Protein AF-W9HHD2-F1 (afdb_monomer)

Organism: NCBI:txid660029

Solvent-accessible surface area (backbone atoms only — not comparable to full-atom values): 10550 Å² total; per-residue (Å²): 140,81,86,79,81,76,76,77,72,76,54,59,46,99,85,71,47,68,62,74,78,76,73,61,97,56,81,84,74,76,70,91,61,83,82,47,63,66,59,29,52,54,22,44,52,53,35,52,51,47,54,52,42,53,71,70,30,62,92,75,49,85,74,64,65,74,53,34,59,47,16,38,49,43,14,6,51,48,11,30,52,28,10,54,50,26,49,76,76,68,36,64,66,54,17,56,52,29,33,52,48,7,50,46,28,34,57,57,28,45,51,68,36,83,89,62,47,53,58,63,74,38,38,47,100,85,70,50,70,43,75,63,51,62,53,51,52,46,52,54,50,50,59,50,42,56,53,44,55,57,48,28,65,59,22,63,81,74,36,67,67,62,21,50,56,37,50,52,48,51,53,51,52,53,50,53,45,53,53,58,57,59,78,69,57,132

Secondary structure (DSSP, 8-state):
-------PPPPBPTTS-B------SS-----SS---HHHHHHHHHHHHHHHHHHHTTGGG---THHHHHHHHIIIIIIHHHHHHHHHHHT-HHHHHHHHHHHHHHHHHHHHH-TTS-TGGGGB-TTSPBPHHHHHHHHHHHHHHHHHHHHHHHHHTTT-HHHHHHHHHHHHHHHHHHHHHHHTT--

Radius of gyration: 25.91 Å; Cα contacts (8 Å, |Δi|>4): 154; chains: 1; bounding box: 92×32×65 Å

Structure (mmCIF, N/CA/C/O backbone):
data_AF-W9HHD2-F1
#
_entry.id   AF-W9HHD2-F1
#
loop_
_atom_site.group_PDB
_atom_site.id
_atom_site.type_symbol
_atom_site.label_atom_id
_atom_site.label_alt_id
_atom_site.label_comp_id
_atom_site.label_asym_id
_atom_site.label_entity_id
_atom_site.label_seq_id
_atom_site.pdbx_PDB_ins_code
_atom_site.Cartn_x
_atom_site.Cartn_y
_atom_site.Cartn_z
_atom_site.occupancy
_atom_site.B_iso_or_equiv
_atom_site.auth_seq_id
_atom_site.auth_comp_id
_atom_site.auth_asym_id
_atom_site.auth_atom_id
_atom_site.pdbx_PDB_model_num
ATOM 1 N N . MET A 1 1 ? 66.957 -3.883 -38.375 1.00 42.91 1 MET A N 1
ATOM 2 C CA . MET A 1 1 ? 65.591 -4.230 -37.927 1.00 42.91 1 MET A CA 1
ATOM 3 C C . MET A 1 1 ? 65.333 -3.526 -36.605 1.00 42.91 1 MET A C 1
ATOM 5 O O . MET A 1 1 ? 65.782 -4.011 -35.581 1.00 42.91 1 MET A O 1
ATOM 9 N N . SER A 1 2 ? 64.699 -2.353 -36.635 1.00 41.62 2 SER A N 1
ATOM 10 C CA . SER A 1 2 ? 64.184 -1.686 -35.434 1.00 41.62 2 SER A CA 1
ATOM 11 C C . SER A 1 2 ? 62.691 -1.492 -35.663 1.00 41.62 2 SER A C 1
ATOM 13 O O . SER A 1 2 ? 62.292 -0.780 -36.583 1.00 41.62 2 SER A O 1
ATOM 15 N N . SER A 1 3 ? 61.895 -2.265 -34.929 1.00 44.84 3 SER A N 1
ATOM 16 C CA . SER A 1 3 ? 60.438 -2.284 -34.999 1.00 44.84 3 SER A CA 1
ATOM 17 C C . SER A 1 3 ? 59.910 -0.963 -34.448 1.00 44.84 3 SER A C 1
ATOM 19 O O . SER A 1 3 ? 60.019 -0.704 -33.253 1.00 44.84 3 SER A O 1
ATOM 21 N N . GLY A 1 4 ? 59.384 -0.105 -35.321 1.00 47.62 4 GLY A N 1
ATOM 22 C CA . GLY A 1 4 ? 58.706 1.120 -34.917 1.00 47.62 4 GLY A CA 1
ATOM 23 C C . GLY A 1 4 ? 57.360 0.787 -34.286 1.00 47.62 4 GLY A C 1
ATOM 24 O O . GLY A 1 4 ? 56.395 0.516 -34.997 1.00 47.62 4 GLY A O 1
ATOM 25 N N . GLU A 1 5 ? 57.281 0.818 -32.959 1.00 51.00 5 GLU A N 1
ATOM 26 C CA . GLU A 1 5 ? 56.006 0.813 -32.247 1.00 51.00 5 GLU A CA 1
ATOM 27 C C . GLU A 1 5 ? 55.272 2.131 -32.531 1.00 51.00 5 GLU A C 1
ATOM 29 O O . GLU A 1 5 ? 55.494 3.159 -31.885 1.00 51.00 5 GLU A O 1
ATOM 34 N N . SER A 1 6 ? 54.400 2.132 -33.542 1.00 52.44 6 SER A N 1
ATOM 35 C CA . SER A 1 6 ? 53.494 3.251 -33.778 1.00 52.44 6 SER A CA 1
ATOM 36 C C . SER A 1 6 ? 52.458 3.276 -32.656 1.00 52.44 6 SER A C 1
ATOM 38 O O . SER A 1 6 ? 51.499 2.502 -32.653 1.00 52.44 6 SER A O 1
ATOM 40 N N . LYS A 1 7 ? 52.651 4.163 -31.683 1.00 55.16 7 LYS A N 1
ATOM 41 C CA . LYS A 1 7 ? 51.676 4.438 -30.627 1.00 55.16 7 LYS A CA 1
ATOM 42 C C . LYS A 1 7 ? 50.406 4.994 -31.284 1.00 55.16 7 LYS A C 1
ATOM 44 O O . LYS A 1 7 ? 50.361 6.168 -31.654 1.00 55.16 7 LYS A O 1
ATOM 49 N N . LEU A 1 8 ? 49.415 4.129 -31.510 1.00 59.97 8 LEU A N 1
ATOM 50 C CA . LEU A 1 8 ? 48.140 4.491 -32.129 1.00 59.97 8 LEU A CA 1
ATOM 51 C C . LEU A 1 8 ? 47.493 5.589 -31.281 1.00 59.97 8 LEU A C 1
ATOM 53 O O . LEU A 1 8 ? 47.236 5.400 -30.091 1.00 59.97 8 LEU A O 1
ATOM 57 N N . ARG A 1 9 ? 47.297 6.769 -31.877 1.00 61.44 9 ARG A N 1
ATOM 58 C CA . ARG A 1 9 ? 46.629 7.885 -31.205 1.00 61.44 9 ARG A CA 1
ATOM 59 C C . ARG A 1 9 ? 45.184 7.470 -30.902 1.00 61.44 9 ARG A C 1
ATOM 61 O O . ARG A 1 9 ? 44.556 6.891 -31.789 1.00 61.44 9 ARG A O 1
ATOM 68 N N . PRO A 1 10 ? 44.653 7.757 -29.702 1.00 61.22 10 PRO A N 1
ATOM 69 C CA . PRO A 1 10 ? 43.241 7.541 -29.425 1.00 61.22 10 PRO A CA 1
ATOM 70 C C . PRO A 1 10 ? 42.408 8.286 -30.471 1.00 61.22 10 PRO A C 1
ATOM 72 O O . PRO A 1 10 ? 42.625 9.479 -30.697 1.00 61.22 10 PRO A O 1
ATOM 75 N N . CYS A 1 11 ? 41.520 7.575 -31.164 1.00 61.03 11 CYS A N 1
ATOM 76 C CA . CYS A 1 11 ? 40.622 8.195 -32.126 1.00 61.03 11 CYS A CA 1
ATOM 77 C C . CYS A 1 11 ? 39.625 9.060 -31.354 1.00 61.03 11 CYS A C 1
ATOM 79 O O . CYS A 1 11 ? 39.019 8.618 -30.382 1.00 61.03 11 CYS A O 1
ATOM 81 N N . THR A 1 12 ? 39.498 10.318 -31.756 1.00 61.91 12 THR A N 1
ATOM 82 C CA . THR A 1 12 ? 38.517 11.236 -31.185 1.00 61.91 12 THR A CA 1
ATOM 83 C C . THR A 1 12 ? 37.311 11.245 -32.112 1.00 61.91 12 THR A C 1
ATOM 85 O O . THR A 1 12 ? 37.454 11.482 -33.312 1.00 61.91 12 THR A O 1
ATOM 88 N N . THR A 1 13 ? 36.126 10.961 -31.579 1.00 67.31 13 THR A N 1
ATOM 89 C CA . THR A 1 13 ? 34.873 11.053 -32.346 1.00 67.31 13 THR A CA 1
ATOM 90 C C . THR A 1 13 ? 34.612 12.505 -32.771 1.00 67.31 13 THR A C 1
ATOM 92 O O . THR A 1 13 ? 35.166 13.438 -32.188 1.00 67.31 13 THR A O 1
ATOM 95 N N . ALA A 1 14 ? 33.739 12.737 -33.760 1.00 59.44 14 ALA A N 1
ATOM 96 C CA . ALA A 1 14 ? 33.388 14.091 -34.218 1.00 59.44 14 ALA A CA 1
ATOM 97 C C . ALA A 1 14 ? 32.840 15.012 -33.098 1.00 59.44 14 ALA A C 1
ATOM 99 O O . ALA A 1 14 ? 32.860 16.230 -33.246 1.00 59.44 14 ALA A O 1
ATOM 100 N N . GLY A 1 15 ? 32.394 14.436 -31.972 1.00 67.56 15 GLY A N 1
ATOM 101 C CA . GLY A 1 15 ? 31.975 15.144 -30.756 1.00 67.56 15 GLY A CA 1
ATOM 102 C C . GLY A 1 15 ? 33.086 15.407 -29.728 1.00 67.56 15 GLY A C 1
ATOM 103 O O . GLY A 1 15 ? 32.784 15.827 -28.618 1.00 67.56 15 GLY A O 1
ATOM 104 N N . GLY A 1 16 ? 34.360 15.146 -30.042 1.00 71.56 16 GLY A N 1
ATOM 105 C CA . GLY A 1 16 ? 35.494 15.469 -29.164 1.00 71.56 16 GLY A CA 1
ATOM 106 C C . GLY A 1 16 ? 35.788 14.445 -28.060 1.00 71.56 16 GLY A C 1
ATOM 107 O O . GLY A 1 16 ? 36.728 14.635 -27.291 1.00 71.56 16 GLY A O 1
ATOM 108 N N . HIS A 1 17 ? 35.030 13.349 -27.977 1.00 65.62 17 HIS A N 1
ATOM 109 C CA . HIS A 1 17 ? 35.251 12.304 -26.977 1.00 65.62 17 HIS A CA 1
ATOM 110 C C . HIS A 1 17 ? 36.276 11.283 -27.479 1.00 65.62 17 HIS A C 1
ATOM 112 O O . HIS A 1 17 ? 36.191 10.829 -28.626 1.00 65.62 17 HIS A O 1
ATOM 118 N N . VAL A 1 18 ? 37.228 10.925 -26.612 1.00 69.75 18 VAL A N 1
ATOM 119 C CA . VAL A 1 18 ? 38.194 9.845 -26.848 1.00 69.75 18 VAL A CA 1
ATOM 120 C C . VAL A 1 18 ? 37.434 8.522 -26.942 1.00 69.75 18 VAL A C 1
ATOM 122 O O . VAL A 1 18 ? 36.631 8.211 -26.067 1.00 69.75 18 VAL A O 1
ATOM 125 N N . GLU A 1 19 ? 37.662 7.767 -28.013 1.00 59.28 19 GLU A N 1
ATOM 126 C CA . GLU A 1 19 ? 37.047 6.462 -28.257 1.00 59.28 19 GLU A CA 1
ATOM 127 C C . GLU A 1 19 ? 37.510 5.458 -27.189 1.00 59.28 19 GLU A C 1
ATOM 129 O O . GLU A 1 19 ? 38.625 4.932 -27.243 1.00 59.28 19 GLU A O 1
ATOM 134 N N . ASP A 1 20 ? 36.659 5.230 -26.185 1.00 63.38 20 ASP A N 1
ATOM 135 C CA . ASP A 1 20 ? 36.878 4.218 -25.155 1.00 63.38 20 ASP A CA 1
ATOM 136 C C . ASP A 1 20 ? 36.588 2.832 -25.742 1.00 63.38 20 ASP A C 1
ATOM 138 O O . ASP A 1 20 ? 35.445 2.467 -26.017 1.00 63.38 20 ASP A O 1
ATOM 142 N N . ARG A 1 21 ? 37.661 2.075 -25.986 1.00 61.25 21 ARG A N 1
ATOM 143 C CA . ARG A 1 21 ? 37.614 0.687 -26.468 1.00 61.25 21 ARG A CA 1
ATOM 144 C C . ARG A 1 21 ? 37.559 -0.329 -25.336 1.00 61.25 21 ARG A C 1
ATOM 146 O O . ARG A 1 21 ? 37.668 -1.528 -25.597 1.00 61.25 21 ARG A O 1
ATOM 153 N N . GLY A 1 22 ? 37.399 0.116 -24.090 1.00 63.41 22 GLY A N 1
ATOM 154 C CA . GLY A 1 22 ? 36.890 -0.752 -23.048 1.00 63.41 22 GLY A CA 1
ATOM 155 C C . GLY A 1 22 ? 35.532 -1.250 -23.514 1.00 63.41 22 GLY A C 1
ATOM 156 O O . GLY A 1 22 ? 34.563 -0.508 -23.494 1.00 63.41 22 GLY A O 1
ATOM 157 N N . GLN A 1 23 ? 35.465 -2.481 -24.011 1.00 62.41 23 GLN A N 1
ATOM 158 C CA . GLN A 1 23 ? 34.207 -3.173 -24.219 1.00 62.41 23 GLN A CA 1
ATOM 159 C C . GLN A 1 23 ? 33.849 -3.741 -22.843 1.00 62.41 23 GLN A C 1
ATOM 161 O O . GLN A 1 23 ? 34.398 -4.784 -22.471 1.00 62.41 23 GLN A O 1
ATOM 166 N N . PRO A 1 24 ? 33.039 -3.051 -22.013 1.00 62.41 24 PRO A N 1
ATOM 167 C CA . PRO A 1 24 ? 32.638 -3.610 -20.737 1.00 62.41 24 PRO A CA 1
ATOM 168 C C . PRO A 1 24 ? 31.976 -4.958 -21.010 1.00 62.41 24 PRO A C 1
ATOM 170 O O . PRO A 1 24 ? 31.200 -5.107 -21.955 1.00 62.41 24 PRO A O 1
ATOM 173 N N . ALA A 1 25 ? 32.313 -5.957 -20.193 1.00 63.12 25 ALA A N 1
ATOM 174 C CA . ALA A 1 25 ? 31.845 -7.335 -20.356 1.00 63.12 25 ALA A CA 1
ATOM 175 C C . ALA A 1 25 ? 30.308 -7.465 -20.355 1.00 63.12 25 ALA A C 1
ATOM 177 O O . ALA A 1 25 ? 29.768 -8.507 -20.717 1.00 63.12 25 ALA A O 1
ATOM 178 N N . LEU A 1 26 ? 29.606 -6.400 -19.963 1.00 44.09 26 LEU A N 1
ATOM 179 C CA . LEU A 1 26 ? 28.168 -6.246 -20.056 1.00 44.09 26 LEU A CA 1
ATOM 180 C C . LEU A 1 26 ? 27.851 -4.900 -20.721 1.00 44.09 26 LEU A C 1
ATOM 182 O O . LEU A 1 26 ? 28.518 -3.907 -20.414 1.00 44.09 26 LEU A O 1
ATOM 186 N N . PRO A 1 27 ? 26.832 -4.834 -21.597 1.00 60.88 27 PRO A N 1
ATOM 187 C CA . PRO A 1 27 ? 26.386 -3.572 -22.168 1.00 60.88 27 PRO A CA 1
ATOM 188 C C . PRO A 1 27 ? 26.046 -2.590 -21.041 1.00 60.88 27 PRO A C 1
ATOM 190 O O . PRO A 1 27 ? 25.295 -2.925 -20.121 1.00 60.88 27 PRO A O 1
ATOM 193 N N . VAL A 1 28 ? 26.592 -1.372 -21.108 1.00 60.06 28 VAL A N 1
ATOM 194 C CA . VAL A 1 28 ? 26.174 -0.269 -20.235 1.00 60.06 28 VAL A CA 1
ATOM 195 C C . VAL A 1 28 ? 24.766 0.112 -20.666 1.00 60.06 28 VAL A C 1
ATOM 197 O O . VAL A 1 28 ? 24.560 0.911 -21.577 1.00 60.06 28 VAL A O 1
ATOM 200 N N . VAL A 1 29 ? 23.772 -0.523 -20.049 1.00 56.75 29 VAL A N 1
ATOM 201 C CA . VAL A 1 29 ? 22.379 -0.135 -20.232 1.00 56.75 29 VAL A CA 1
ATOM 202 C C . VAL A 1 29 ? 22.208 1.196 -19.513 1.00 56.75 29 VAL A C 1
ATOM 204 O O . VAL A 1 29 ? 22.048 1.246 -18.292 1.00 56.75 29 VAL A O 1
ATOM 207 N N . HIS A 1 30 ? 22.260 2.294 -20.261 1.00 52.38 30 HIS A N 1
ATOM 208 C CA . HIS A 1 30 ? 21.765 3.569 -19.769 1.00 52.38 30 HIS A CA 1
ATOM 209 C C . HIS A 1 30 ? 20.268 3.391 -19.507 1.00 52.38 30 HIS A C 1
ATOM 211 O O . HIS A 1 30 ? 19.471 3.319 -20.442 1.00 52.38 30 HIS A O 1
ATOM 217 N N . ARG A 1 31 ? 19.875 3.252 -18.233 1.00 57.16 31 ARG A N 1
ATOM 218 C CA . ARG A 1 31 ? 18.460 3.308 -17.860 1.00 57.16 31 ARG A CA 1
ATOM 219 C C . ARG A 1 31 ? 17.906 4.630 -18.390 1.00 57.16 31 ARG A C 1
ATOM 221 O O . ARG A 1 31 ? 18.319 5.690 -17.935 1.00 57.16 31 ARG A O 1
ATOM 228 N N . HIS A 1 32 ? 16.989 4.556 -19.353 1.00 62.50 32 HIS A N 1
ATOM 229 C CA . HIS A 1 32 ? 16.364 5.739 -19.950 1.00 62.50 32 HIS A CA 1
ATOM 230 C C . HIS A 1 32 ? 15.479 6.490 -18.935 1.00 62.50 32 HIS A C 1
ATOM 232 O O . HIS A 1 32 ? 15.229 7.682 -19.082 1.00 62.50 32 HIS A O 1
ATOM 238 N N . PHE A 1 33 ? 15.040 5.797 -17.876 1.00 70.31 33 PHE A N 1
ATOM 239 C CA . PHE A 1 33 ? 14.195 6.330 -16.811 1.00 70.31 33 PHE A CA 1
ATOM 240 C C . PHE A 1 33 ? 14.777 6.038 -15.423 1.00 70.31 33 PHE A C 1
ATOM 242 O O . PHE A 1 33 ? 15.445 5.022 -15.209 1.00 70.31 33 PHE A O 1
ATOM 249 N N . ALA A 1 34 ? 14.508 6.934 -14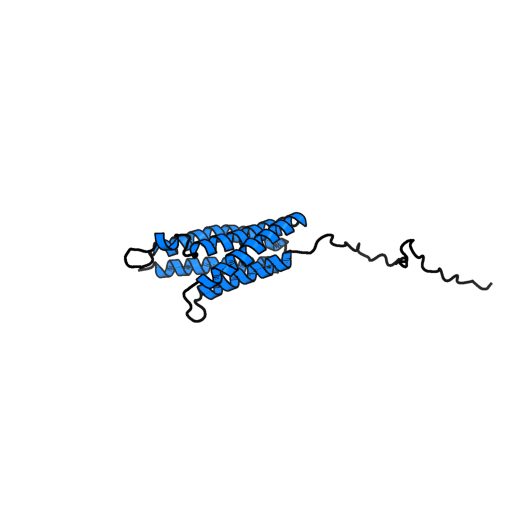.471 1.00 78.06 34 ALA A N 1
ATOM 250 C CA . ALA A 1 34 ? 14.847 6.729 -13.066 1.00 78.06 34 ALA A CA 1
ATOM 251 C C . ALA A 1 34 ? 14.093 5.518 -12.492 1.00 78.06 34 ALA A C 1
ATOM 253 O O . ALA A 1 34 ? 13.000 5.194 -12.948 1.00 78.06 34 ALA A O 1
ATOM 254 N N . ASN A 1 35 ? 14.673 4.854 -11.488 1.00 82.94 35 ASN A N 1
ATOM 255 C CA . ASN A 1 35 ? 14.019 3.743 -10.800 1.00 82.94 35 ASN A CA 1
ATOM 256 C C . ASN A 1 35 ? 13.061 4.285 -9.719 1.00 82.94 35 ASN A C 1
ATOM 258 O O . ASN A 1 35 ? 13.556 4.865 -8.747 1.00 82.94 35 ASN A O 1
ATOM 262 N N . PRO A 1 36 ? 11.734 4.099 -9.846 1.00 85.75 36 PRO A N 1
ATOM 263 C CA . PRO A 1 36 ? 10.776 4.620 -8.881 1.00 85.75 36 PRO A CA 1
ATOM 264 C C . PRO A 1 36 ? 10.539 3.661 -7.695 1.00 85.75 36 PRO A C 1
ATOM 266 O O . PRO A 1 36 ? 10.001 4.094 -6.674 1.00 85.75 36 PRO A O 1
ATOM 269 N N . SER A 1 37 ? 11.006 2.403 -7.757 1.00 85.25 37 SER A N 1
ATOM 270 C CA . SER A 1 37 ? 10.771 1.381 -6.722 1.00 85.25 37 SER A CA 1
ATOM 271 C C . SER A 1 37 ? 11.185 1.810 -5.307 1.00 85.25 37 SER A C 1
ATOM 273 O O . SER A 1 37 ? 10.421 1.554 -4.374 1.00 85.25 37 SER A O 1
ATOM 275 N N . PRO A 1 38 ? 12.349 2.466 -5.085 1.00 85.69 38 PRO A N 1
ATOM 276 C CA . PRO A 1 38 ? 12.754 2.877 -3.740 1.00 85.69 38 PRO A CA 1
ATOM 277 C C . PRO A 1 38 ? 11.786 3.886 -3.116 1.00 85.69 38 PRO A C 1
ATOM 279 O O . PRO A 1 38 ? 11.528 3.831 -1.917 1.00 85.69 38 PRO A O 1
ATOM 282 N N . LEU A 1 39 ? 11.214 4.782 -3.926 1.00 87.38 39 LEU A N 1
ATOM 283 C CA . LEU A 1 39 ? 10.237 5.760 -3.452 1.00 87.38 39 LEU A CA 1
ATOM 284 C C . LEU A 1 39 ? 8.937 5.070 -3.018 1.00 87.38 39 LEU A C 1
ATOM 286 O O . LEU A 1 39 ? 8.396 5.394 -1.962 1.00 87.38 39 LEU A O 1
ATOM 290 N N . GLY A 1 40 ? 8.476 4.085 -3.797 1.00 86.94 40 GLY A N 1
ATOM 291 C CA . GLY A 1 40 ? 7.297 3.279 -3.468 1.00 86.94 40 GLY A CA 1
ATOM 292 C C . GLY A 1 40 ? 7.472 2.479 -2.178 1.00 86.94 40 GLY A C 1
ATOM 293 O O . GLY A 1 40 ? 6.574 2.458 -1.342 1.00 86.94 40 GLY A O 1
ATOM 294 N N . LEU A 1 41 ? 8.654 1.891 -1.976 1.00 87.62 41 LEU A N 1
ATOM 295 C CA . LEU A 1 41 ? 9.004 1.159 -0.755 1.00 87.62 41 LEU A CA 1
ATOM 296 C C . LEU A 1 41 ? 9.037 2.054 0.492 1.00 87.62 41 LEU A C 1
ATOM 298 O O . LEU A 1 41 ? 8.495 1.683 1.529 1.00 87.62 41 LEU A O 1
ATOM 302 N N . LEU A 1 42 ? 9.641 3.243 0.403 1.00 89.88 42 LEU A N 1
ATOM 303 C CA . LEU A 1 42 ? 9.703 4.188 1.527 1.00 89.88 42 LEU A CA 1
ATOM 304 C C . LEU A 1 42 ? 8.322 4.735 1.901 1.00 89.88 42 LEU A C 1
ATOM 306 O O . LEU A 1 42 ? 8.000 4.872 3.084 1.00 89.88 42 LEU A O 1
ATOM 310 N N . SER A 1 43 ? 7.507 5.029 0.890 1.00 90.38 43 SER A N 1
ATOM 311 C CA . SER A 1 43 ? 6.109 5.417 1.061 1.00 90.38 43 SER A CA 1
ATOM 312 C C . SER A 1 43 ? 5.311 4.327 1.785 1.00 90.38 43 SER A C 1
ATOM 314 O O . SER A 1 43 ? 4.686 4.601 2.814 1.00 90.38 43 SER A O 1
ATOM 316 N N . PHE A 1 44 ? 5.436 3.080 1.328 1.00 87.50 44 PHE A N 1
ATOM 317 C CA . PHE A 1 44 ? 4.785 1.932 1.945 1.00 87.50 44 PHE A CA 1
ATOM 318 C C . PHE A 1 44 ? 5.207 1.730 3.404 1.00 87.50 44 PHE A C 1
ATOM 320 O O . PHE A 1 44 ? 4.359 1.649 4.293 1.00 87.50 44 PHE A O 1
ATOM 327 N N . ALA A 1 45 ? 6.518 1.715 3.664 1.00 87.38 45 ALA A N 1
ATOM 328 C CA . ALA A 1 45 ? 7.069 1.527 5.002 1.00 87.38 45 ALA A CA 1
ATOM 329 C C . ALA A 1 45 ? 6.575 2.605 5.976 1.00 87.38 45 ALA A C 1
ATOM 331 O O . ALA A 1 45 ? 6.238 2.304 7.120 1.00 87.38 45 ALA A O 1
ATOM 332 N N . THR A 1 46 ? 6.469 3.853 5.512 1.00 86.81 46 THR A N 1
ATOM 333 C CA . THR A 1 46 ? 5.963 4.968 6.323 1.00 86.81 46 THR A CA 1
ATOM 334 C C . THR A 1 46 ? 4.476 4.799 6.649 1.00 86.81 46 THR A C 1
ATOM 336 O O . THR A 1 46 ? 4.073 5.033 7.788 1.00 86.81 46 THR A O 1
ATOM 339 N N . GLY A 1 47 ? 3.660 4.357 5.684 1.00 87.25 47 GLY A N 1
ATOM 340 C CA . GLY A 1 47 ? 2.236 4.078 5.899 1.00 87.25 47 GLY A CA 1
ATOM 341 C C . GLY A 1 47 ? 2.012 2.975 6.935 1.00 87.25 47 GLY A C 1
ATOM 342 O O . GLY A 1 47 ? 1.307 3.185 7.923 1.00 87.25 47 GLY A O 1
ATOM 343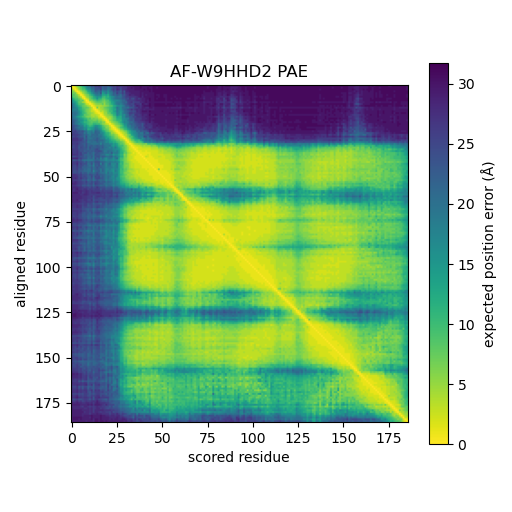 N N . ILE A 1 48 ? 2.687 1.834 6.771 1.00 85.69 48 ILE A N 1
ATOM 344 C CA . ILE A 1 48 ? 2.582 0.703 7.705 1.00 85.69 48 ILE A CA 1
ATOM 345 C C . ILE A 1 48 ? 3.136 1.060 9.089 1.00 85.69 48 ILE A C 1
ATOM 347 O O . ILE A 1 48 ? 2.523 0.710 10.097 1.00 85.69 48 ILE A O 1
ATOM 351 N N . PHE A 1 49 ? 4.241 1.808 9.162 1.00 85.31 49 PHE A N 1
ATOM 352 C CA . PHE A 1 49 ? 4.789 2.286 10.431 1.00 85.31 49 PHE A CA 1
ATOM 353 C C . PHE A 1 49 ? 3.770 3.120 11.214 1.00 85.31 49 PHE A C 1
ATOM 355 O O . PHE A 1 49 ? 3.586 2.901 12.412 1.00 85.31 49 PHE A O 1
ATOM 362 N N . LEU A 1 50 ? 3.072 4.044 10.548 1.00 86.19 50 LEU A N 1
ATOM 363 C CA . LEU A 1 50 ? 2.044 4.856 11.192 1.00 86.19 50 LEU A CA 1
ATOM 364 C C . LEU A 1 50 ? 0.848 4.008 11.627 1.00 86.19 50 LEU A C 1
ATOM 366 O O . LEU A 1 50 ? 0.457 4.087 12.790 1.00 86.19 50 LEU A O 1
ATOM 370 N N . ILE A 1 51 ? 0.318 3.151 10.749 1.00 84.44 51 ILE A N 1
ATOM 371 C CA . ILE A 1 51 ? -0.796 2.252 11.088 1.00 84.44 51 ILE A CA 1
ATOM 372 C C . ILE A 1 51 ? -0.441 1.400 12.313 1.00 84.44 51 ILE A C 1
ATOM 374 O O . ILE A 1 51 ? -1.225 1.318 13.257 1.00 84.44 51 ILE A O 1
ATOM 378 N N . SER A 1 52 ? 0.766 0.831 12.347 1.00 83.06 52 SER A N 1
ATOM 379 C CA . SER A 1 52 ? 1.229 0.024 13.475 1.00 83.06 52 SER A CA 1
ATOM 380 C C . SER A 1 52 ? 1.432 0.855 14.744 1.00 83.06 52 SER A C 1
ATOM 382 O O . SER A 1 52 ? 1.060 0.398 15.821 1.00 83.06 52 SER A O 1
ATOM 384 N N . SER A 1 53 ? 2.006 2.059 14.644 1.00 81.81 53 SER A N 1
ATOM 385 C CA . SER A 1 53 ? 2.284 2.930 15.794 1.00 81.81 53 SER A CA 1
ATOM 386 C C . SER A 1 53 ? 1.002 3.418 16.472 1.00 81.81 53 SER A C 1
ATOM 388 O O . SER A 1 53 ? 0.898 3.385 17.701 1.00 81.81 53 SER A O 1
ATOM 390 N N . PHE A 1 54 ? 0.005 3.809 15.677 1.00 80.44 54 PHE A N 1
ATOM 391 C CA . PHE A 1 54 ? -1.315 4.172 16.186 1.00 80.44 54 PHE A CA 1
ATOM 392 C C . PHE A 1 54 ? -2.101 2.943 16.659 1.00 80.44 54 PHE A C 1
ATOM 394 O O . PHE A 1 54 ? -2.785 3.032 17.672 1.00 80.44 54 PHE A O 1
ATOM 401 N N . GLY A 1 55 ? -1.945 1.783 16.010 1.00 75.62 55 GLY A N 1
ATOM 402 C CA . GLY A 1 55 ? -2.576 0.530 16.437 1.00 75.62 55 GLY A CA 1
ATOM 403 C C . GLY A 1 55 ? -2.134 0.057 17.828 1.00 75.62 55 GLY A C 1
ATOM 404 O O . GLY A 1 55 ? -2.953 -0.433 18.600 1.00 75.62 55 GLY A O 1
ATOM 405 N N . VAL A 1 56 ? -0.862 0.257 18.194 1.00 78.12 56 VAL A N 1
ATOM 406 C CA . VAL A 1 56 ? -0.357 -0.042 19.552 1.00 78.12 56 VAL A CA 1
ATOM 407 C C . VAL A 1 56 ? -0.554 1.108 20.543 1.00 78.12 56 VAL A C 1
ATOM 409 O O . VAL A 1 56 ? -0.090 1.019 21.679 1.00 78.12 56 VAL A O 1
ATOM 412 N N . HIS A 1 57 ? -1.215 2.195 20.131 1.00 76.00 57 HIS A N 1
ATOM 413 C CA . HIS A 1 57 ? -1.388 3.412 20.926 1.00 76.00 57 HIS A CA 1
ATOM 414 C C . HIS A 1 57 ? -0.065 3.924 21.501 1.00 76.00 57 HIS A C 1
ATOM 416 O O . HIS A 1 57 ? 0.049 4.223 22.695 1.00 76.00 57 HIS A O 1
ATOM 422 N N . ALA A 1 58 ? 0.962 4.011 20.650 1.00 65.31 58 ALA A N 1
ATOM 423 C CA . ALA A 1 58 ? 2.266 4.505 21.059 1.00 65.31 58 ALA A CA 1
ATOM 424 C C . ALA A 1 58 ? 2.108 5.881 21.732 1.00 65.31 58 ALA A C 1
ATOM 426 O O . ALA A 1 58 ? 1.577 6.823 21.145 1.00 65.31 58 ALA A O 1
ATOM 427 N N . ARG A 1 59 ? 2.561 5.988 22.989 1.00 61.59 59 ARG A N 1
ATOM 428 C CA . ARG A 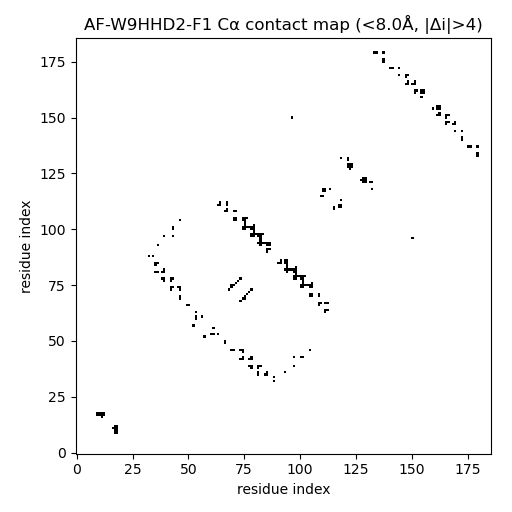1 59 ? 2.432 7.184 23.852 1.00 61.59 59 ARG A CA 1
ATOM 429 C C . ARG A 1 59 ? 1.006 7.539 24.303 1.00 61.59 59 ARG A C 1
ATOM 431 O O . ARG A 1 59 ? 0.776 8.667 24.724 1.00 61.59 59 ARG A O 1
ATOM 438 N N . GLY A 1 60 ? 0.062 6.598 24.252 1.00 65.38 60 GLY A N 1
ATOM 439 C CA . GLY A 1 60 ? -1.312 6.798 24.727 1.00 65.38 60 GLY A CA 1
ATOM 440 C C . GLY A 1 60 ? -2.175 7.670 23.809 1.00 65.38 60 GLY A C 1
ATOM 441 O O . GLY A 1 60 ? -3.256 8.094 24.209 1.00 65.38 60 GLY A O 1
ATOM 442 N N . ILE A 1 61 ? -1.713 7.944 22.585 1.00 68.44 61 ILE A N 1
ATOM 443 C CA . ILE A 1 61 ? -2.448 8.746 21.604 1.00 68.44 61 ILE A CA 1
ATOM 444 C C . ILE A 1 61 ? -3.495 7.854 20.932 1.00 68.44 61 ILE A C 1
ATOM 446 O O . ILE A 1 61 ? -3.156 6.914 20.219 1.00 68.44 61 ILE A O 1
ATOM 450 N N . GLN A 1 62 ? -4.769 8.167 21.168 1.00 65.81 62 GLN A N 1
ATOM 451 C CA . GLN A 1 62 ? -5.930 7.444 20.629 1.00 65.81 62 GLN A CA 1
ATOM 452 C C . GLN A 1 62 ? -6.497 8.095 19.359 1.00 65.81 62 GLN A C 1
ATOM 454 O O . GLN A 1 62 ? -7.383 7.540 18.721 1.00 65.81 62 GLN A O 1
ATOM 459 N N . THR A 1 63 ? -6.025 9.292 18.997 1.00 72.44 63 THR A N 1
ATOM 460 C CA . THR A 1 63 ? -6.563 10.085 17.886 1.00 72.44 63 THR A CA 1
ATOM 461 C C . THR A 1 63 ? -5.738 9.883 16.606 1.00 72.44 63 THR A C 1
ATOM 463 O O . THR A 1 63 ? -4.635 10.420 16.489 1.00 72.44 63 THR A O 1
ATOM 466 N N . PRO A 1 64 ? -6.255 9.150 15.600 1.00 72.00 64 PRO A N 1
ATOM 467 C CA . PRO A 1 64 ? -5.501 8.805 14.391 1.00 72.00 64 PRO A CA 1
ATOM 468 C C . PRO A 1 64 ? -5.396 9.942 13.359 1.00 72.00 64 PRO A C 1
ATOM 470 O O . PRO A 1 64 ? -4.760 9.765 12.321 1.00 72.00 64 PRO A O 1
ATOM 473 N N . ASN A 1 65 ? -5.993 11.112 13.613 1.00 76.00 65 ASN A N 1
ATOM 474 C CA . ASN A 1 65 ? -6.202 12.164 12.608 1.00 76.00 65 ASN A CA 1
ATOM 475 C C . ASN A 1 65 ? -4.920 12.638 11.909 1.00 76.00 65 ASN A C 1
ATOM 477 O O . ASN A 1 65 ? -4.947 12.953 10.722 1.00 76.00 65 ASN A O 1
ATOM 481 N N . VAL A 1 66 ? -3.791 12.670 12.621 1.00 78.94 66 VAL A N 1
ATOM 482 C CA . VAL A 1 66 ? -2.500 13.087 12.046 1.00 78.94 66 VAL A CA 1
ATOM 483 C C . VAL A 1 66 ? -1.990 12.070 11.020 1.00 78.94 66 VAL A C 1
ATOM 485 O O . VAL A 1 66 ? -1.378 12.457 10.025 1.00 78.94 66 VAL A O 1
ATOM 488 N N . MET A 1 67 ? -2.278 10.778 11.209 1.00 84.88 67 MET A N 1
ATOM 489 C CA . MET A 1 67 ? -1.839 9.733 10.280 1.00 84.88 67 MET A CA 1
ATOM 490 C C . MET A 1 67 ? -2.543 9.845 8.924 1.00 84.88 67 MET A C 1
ATOM 492 O O . MET A 1 67 ? -1.937 9.557 7.895 1.00 84.88 67 MET A O 1
ATOM 496 N N . ILE A 1 68 ? -3.801 10.298 8.914 1.00 86.19 68 ILE A N 1
ATOM 497 C CA . ILE A 1 68 ? -4.661 10.364 7.723 1.00 86.19 68 ILE A CA 1
ATOM 498 C C . ILE A 1 68 ? -3.986 11.152 6.599 1.00 86.19 68 ILE A C 1
ATOM 500 O O . ILE A 1 68 ? -3.974 10.703 5.457 1.00 86.19 68 ILE A O 1
ATOM 504 N N . ALA A 1 69 ? -3.368 12.292 6.918 1.00 87.06 69 ALA A N 1
ATOM 505 C CA . ALA A 1 69 ? -2.677 13.109 5.925 1.00 87.06 69 ALA A CA 1
ATOM 506 C C . ALA A 1 69 ? -1.529 12.336 5.253 1.00 87.06 69 ALA A C 1
ATOM 508 O O . ALA A 1 69 ? -1.420 12.312 4.027 1.00 87.06 69 ALA A O 1
ATOM 509 N N . VAL A 1 70 ? -0.695 11.652 6.039 1.00 87.62 70 VAL A N 1
ATOM 510 C CA . VAL A 1 70 ? 0.442 10.896 5.497 1.00 87.62 70 VAL A CA 1
ATOM 511 C C . VAL A 1 70 ? -0.036 9.687 4.695 1.00 87.62 70 VAL A C 1
ATOM 513 O O . VAL A 1 70 ? 0.509 9.423 3.625 1.00 87.62 70 VAL A O 1
ATOM 516 N N . LEU A 1 71 ? -1.077 8.992 5.159 1.00 89.50 71 LEU A N 1
ATOM 517 C CA . LEU A 1 71 ? -1.656 7.848 4.454 1.00 89.50 71 LEU A CA 1
ATOM 518 C C . LEU A 1 71 ? -2.299 8.242 3.120 1.00 89.50 71 LEU A C 1
ATOM 520 O O . LEU A 1 71 ? -2.113 7.528 2.143 1.00 89.50 71 LEU A O 1
ATOM 524 N N . ILE A 1 72 ? -3.013 9.369 3.042 1.00 90.25 72 ILE A N 1
ATOM 525 C CA . ILE A 1 72 ? -3.628 9.821 1.784 1.00 90.25 72 ILE A CA 1
ATOM 526 C C . ILE A 1 72 ? -2.555 10.284 0.799 1.00 90.25 72 ILE A C 1
ATOM 528 O O . ILE A 1 72 ? -2.526 9.837 -0.347 1.00 90.25 72 ILE A O 1
ATOM 532 N N . PHE A 1 73 ? -1.664 11.182 1.222 1.00 90.75 73 PHE A N 1
ATOM 533 C CA . PHE A 1 73 ? -0.741 11.835 0.295 1.00 90.75 73 PHE A CA 1
ATOM 534 C C . PHE A 1 73 ? 0.490 10.981 -0.003 1.00 90.75 73 PHE A C 1
ATOM 536 O O . PHE A 1 73 ? 0.791 10.717 -1.168 1.00 90.75 73 PHE A O 1
ATOM 543 N N . PHE A 1 74 ? 1.204 10.541 1.035 1.00 90.06 74 PHE A N 1
ATOM 544 C CA . PHE A 1 74 ? 2.478 9.853 0.859 1.00 90.06 74 PHE A CA 1
ATOM 545 C C . PHE A 1 74 ? 2.296 8.345 0.704 1.00 90.06 74 PHE A C 1
ATOM 547 O O . PHE A 1 74 ? 2.731 7.807 -0.307 1.00 90.06 74 PHE A O 1
ATOM 554 N N . GLY A 1 75 ? 1.606 7.675 1.631 1.00 86.62 75 GLY A N 1
ATOM 555 C CA . GLY A 1 75 ? 1.306 6.236 1.547 1.00 86.62 75 GLY A CA 1
ATOM 556 C C . GLY A 1 75 ? 0.300 5.871 0.448 1.00 86.62 75 GLY A C 1
ATOM 557 O O . GLY A 1 75 ? 0.209 4.722 0.042 1.00 86.62 75 GLY A O 1
ATOM 558 N N . GLY A 1 76 ? -0.464 6.848 -0.039 1.00 90.50 76 GLY A N 1
ATOM 559 C CA . GLY A 1 76 ? -1.569 6.646 -0.967 1.00 90.50 76 GLY A CA 1
ATOM 560 C C . GLY A 1 76 ? -1.243 7.123 -2.372 1.00 90.50 76 GLY A C 1
ATOM 561 O O . GLY A 1 76 ? -0.819 6.348 -3.226 1.00 90.50 76 GLY A O 1
ATOM 562 N N . ILE A 1 77 ? -1.438 8.421 -2.613 1.00 92.94 77 ILE A N 1
ATOM 563 C CA . ILE A 1 77 ? -1.314 9.050 -3.935 1.00 92.94 77 ILE A CA 1
ATOM 564 C C . ILE A 1 77 ? 0.104 8.899 -4.491 1.00 92.94 77 ILE A C 1
ATOM 566 O O . ILE A 1 77 ? 0.270 8.460 -5.628 1.00 92.94 77 ILE A O 1
ATOM 570 N N . CYS A 1 78 ? 1.131 9.224 -3.700 1.00 92.69 78 CYS A N 1
ATOM 571 C CA . CYS A 1 78 ? 2.521 9.088 -4.139 1.00 92.69 78 CYS A CA 1
ATOM 572 C C . CYS A 1 78 ? 2.856 7.625 -4.475 1.00 92.69 78 CYS A C 1
ATOM 574 O O . CYS A 1 78 ? 3.419 7.352 -5.536 1.00 92.69 78 CYS A O 1
ATOM 576 N N . GLN A 1 79 ? 2.429 6.674 -3.636 1.00 92.94 79 GLN A N 1
ATOM 577 C CA . GLN A 1 79 ? 2.633 5.245 -3.890 1.00 92.94 79 GLN A CA 1
ATOM 578 C C . GLN A 1 79 ? 1.916 4.766 -5.160 1.00 92.94 79 GLN A C 1
ATOM 580 O O . GLN A 1 79 ? 2.477 4.011 -5.954 1.00 92.94 79 GLN A O 1
ATOM 585 N N . TYR A 1 80 ? 0.694 5.244 -5.387 1.00 92.69 80 TYR A N 1
ATOM 586 C CA . TYR A 1 80 ? -0.096 4.909 -6.567 1.00 92.69 80 TYR A CA 1
ATOM 587 C C . TYR A 1 80 ? 0.560 5.431 -7.853 1.00 92.69 80 TYR A C 1
ATOM 589 O O . TYR A 1 80 ? 0.663 4.704 -8.840 1.00 92.69 80 TYR A O 1
ATOM 597 N N . ILE A 1 81 ? 1.081 6.663 -7.820 1.00 93.00 81 ILE A N 1
ATOM 598 C CA . ILE A 1 81 ? 1.852 7.252 -8.923 1.00 93.00 81 ILE A CA 1
ATOM 599 C C . ILE A 1 81 ? 3.123 6.437 -9.189 1.00 93.00 81 ILE A C 1
ATOM 601 O O . ILE A 1 81 ? 3.422 6.154 -10.348 1.00 93.00 81 ILE A O 1
ATOM 605 N N . VAL A 1 82 ? 3.841 6.004 -8.148 1.00 91.06 82 VAL A N 1
ATOM 606 C CA . VAL A 1 82 ? 5.002 5.110 -8.304 1.00 91.06 82 VAL A CA 1
ATOM 607 C C . VAL A 1 82 ? 4.607 3.806 -8.997 1.00 91.06 82 VAL A C 1
ATOM 609 O O . VAL A 1 82 ? 5.318 3.363 -9.893 1.00 91.06 82 VAL A O 1
ATOM 612 N N . GLY A 1 83 ? 3.453 3.224 -8.665 1.00 90.19 83 GLY A N 1
ATOM 613 C CA . GLY A 1 83 ? 2.939 2.040 -9.357 1.00 90.19 83 GLY A CA 1
ATOM 614 C C . GLY A 1 83 ? 2.709 2.261 -10.859 1.00 90.19 83 GLY A C 1
ATOM 615 O O . GLY A 1 83 ? 3.072 1.406 -11.670 1.00 90.19 83 GLY A O 1
ATOM 616 N N . ILE A 1 84 ? 2.195 3.435 -11.245 1.00 92.00 84 ILE A N 1
ATOM 617 C CA . ILE A 1 84 ? 2.064 3.838 -12.657 1.00 92.00 84 ILE A CA 1
ATOM 618 C C . ILE A 1 84 ? 3.448 4.007 -13.303 1.00 92.00 84 ILE A C 1
ATOM 620 O O . ILE A 1 84 ? 3.656 3.587 -14.439 1.00 92.00 84 ILE A O 1
ATOM 624 N N . MET A 1 85 ? 4.423 4.576 -12.592 1.00 88.69 85 MET A N 1
ATOM 625 C CA . MET A 1 85 ? 5.792 4.704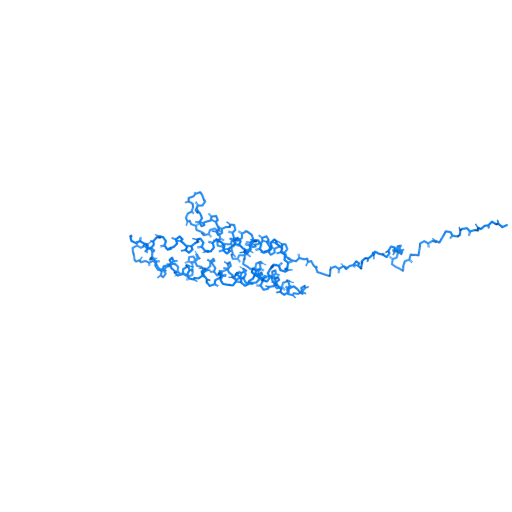 -13.101 1.00 88.69 85 MET A CA 1
ATOM 626 C C . MET A 1 85 ? 6.471 3.339 -13.289 1.00 88.69 85 MET A C 1
ATOM 628 O O . MET A 1 85 ? 7.155 3.149 -14.290 1.00 88.69 85 MET A O 1
ATOM 632 N N . GLU A 1 86 ? 6.235 2.371 -12.398 1.00 88.56 86 GLU A N 1
ATOM 633 C CA . GLU A 1 86 ? 6.694 0.982 -12.571 1.00 88.56 86 GLU A CA 1
ATOM 634 C C . GLU A 1 86 ? 6.075 0.313 -13.808 1.00 88.56 86 GLU A C 1
ATOM 636 O O . GLU A 1 86 ? 6.713 -0.515 -14.459 1.00 88.56 86 GLU A O 1
ATOM 641 N N . PHE A 1 87 ? 4.852 0.702 -14.186 1.00 86.75 87 PHE A N 1
ATOM 642 C CA . PHE A 1 87 ? 4.222 0.182 -15.400 1.00 86.75 87 PHE A CA 1
ATOM 643 C C . PHE A 1 87 ? 4.964 0.682 -16.644 1.00 86.75 87 PHE A C 1
ATOM 645 O O . PHE A 1 87 ? 5.220 -0.086 -17.569 1.00 86.75 87 PHE A O 1
ATOM 652 N N . ILE A 1 88 ? 5.379 1.953 -16.629 1.00 85.31 88 ILE A N 1
ATOM 653 C CA . ILE A 1 88 ? 6.149 2.587 -17.708 1.00 85.31 88 ILE A CA 1
ATOM 654 C C . ILE A 1 88 ? 7.557 1.979 -17.824 1.00 85.31 88 ILE A C 1
ATOM 656 O O . ILE A 1 88 ? 8.074 1.842 -18.932 1.00 85.31 88 ILE A O 1
ATOM 660 N N . THR A 1 89 ? 8.182 1.582 -16.711 1.00 82.19 89 THR A N 1
ATOM 661 C CA . THR A 1 89 ? 9.507 0.930 -16.715 1.00 82.19 89 THR A CA 1
ATOM 662 C C . THR A 1 89 ? 9.457 -0.567 -17.045 1.00 82.19 89 THR A C 1
ATOM 664 O O . THR A 1 89 ? 10.512 -1.173 -17.238 1.00 82.19 89 THR A O 1
ATOM 667 N N . GLY A 1 90 ? 8.262 -1.163 -17.151 1.00 83.25 90 GLY A N 1
ATOM 668 C CA . GLY A 1 90 ? 8.057 -2.567 -17.520 1.00 83.25 90 GLY A CA 1
ATOM 669 C C . GLY A 1 90 ? 8.007 -3.550 -16.343 1.00 83.25 90 GLY A C 1
ATOM 670 O O . GLY A 1 90 ? 8.111 -4.757 -16.555 1.00 83.25 90 GLY A O 1
ATOM 671 N N . ASN A 1 91 ? 7.844 -3.073 -15.107 1.00 82.94 91 ASN A N 1
ATOM 672 C CA . ASN A 1 91 ? 7.750 -3.911 -13.912 1.00 82.94 91 ASN A CA 1
ATOM 673 C C . ASN A 1 91 ? 6.291 -4.142 -13.490 1.00 82.94 91 ASN A C 1
ATOM 675 O O . ASN A 1 91 ? 5.756 -3.488 -12.595 1.00 82.94 91 ASN A O 1
ATOM 679 N N . THR A 1 92 ? 5.652 -5.140 -14.099 1.00 85.44 92 THR A N 1
ATOM 680 C CA . THR A 1 92 ? 4.243 -5.475 -13.833 1.00 85.44 92 THR A CA 1
ATOM 681 C C . THR A 1 92 ? 3.982 -5.883 -12.379 1.00 85.44 92 THR A C 1
ATOM 683 O O . THR A 1 92 ? 2.922 -5.577 -11.834 1.00 85.44 92 THR A O 1
ATOM 686 N N . PHE A 1 93 ? 4.943 -6.553 -11.734 1.00 84.94 93 PHE A N 1
ATOM 687 C CA . PHE A 1 93 ? 4.811 -6.963 -10.336 1.00 84.94 93 PHE A CA 1
ATOM 688 C C . PHE A 1 93 ? 4.810 -5.747 -9.402 1.00 84.94 93 PHE A C 1
ATOM 690 O O . PHE A 1 93 ? 3.897 -5.593 -8.591 1.00 84.94 93 PHE A O 1
ATOM 697 N N . GLY A 1 94 ? 5.785 -4.846 -9.570 1.00 82.88 94 GLY A N 1
ATOM 698 C CA . GLY A 1 94 ? 5.866 -3.593 -8.819 1.00 82.88 94 GLY A CA 1
ATOM 699 C C . GLY A 1 94 ? 4.626 -2.720 -9.009 1.00 82.88 94 GLY A C 1
ATOM 700 O O . GLY A 1 94 ? 4.093 -2.201 -8.031 1.00 82.88 94 GLY A O 1
ATOM 701 N N . THR A 1 95 ? 4.102 -2.631 -10.235 1.00 88.00 95 THR A N 1
ATOM 702 C CA . THR A 1 95 ? 2.837 -1.939 -10.524 1.00 88.00 95 THR A CA 1
ATOM 703 C C . THR A 1 95 ? 1.679 -2.494 -9.705 1.00 88.00 95 THR A C 1
ATOM 705 O O . THR A 1 95 ? 1.021 -1.733 -8.997 1.00 88.00 95 THR A O 1
ATOM 708 N N . ALA A 1 96 ? 1.436 -3.807 -9.762 1.00 89.44 96 ALA A N 1
ATOM 709 C CA . ALA A 1 96 ? 0.314 -4.424 -9.056 1.00 89.44 96 ALA A CA 1
ATOM 710 C C . ALA A 1 96 ? 0.414 -4.208 -7.538 1.00 89.44 96 ALA A C 1
ATOM 712 O O . ALA A 1 96 ? -0.562 -3.811 -6.898 1.00 89.44 96 ALA A O 1
ATOM 713 N N . VAL A 1 97 ? 1.613 -4.399 -6.981 1.00 87.69 97 VAL A N 1
ATOM 714 C CA . VAL A 1 97 ? 1.894 -4.243 -5.550 1.00 87.69 97 VAL A CA 1
ATOM 715 C C . VAL A 1 97 ? 1.718 -2.787 -5.111 1.00 87.69 97 VAL A C 1
ATOM 717 O O . VAL A 1 97 ? 0.907 -2.507 -4.228 1.00 87.69 97 VAL A O 1
ATOM 720 N N . PHE A 1 98 ? 2.419 -1.834 -5.731 1.00 90.19 98 PHE A N 1
ATOM 721 C CA . PHE A 1 98 ? 2.382 -0.436 -5.292 1.00 90.19 98 PHE A CA 1
ATOM 722 C C . PHE A 1 98 ? 1.022 0.228 -5.517 1.00 90.19 98 PHE A C 1
ATOM 724 O O . PHE A 1 98 ? 0.584 0.989 -4.655 1.00 90.19 98 PHE A O 1
ATOM 731 N N . MET A 1 99 ? 0.314 -0.086 -6.609 1.00 91.75 99 MET A N 1
ATOM 732 C CA . MET A 1 99 ? -1.039 0.441 -6.824 1.00 91.75 99 MET A CA 1
ATOM 733 C C . MET A 1 99 ? -2.037 -0.128 -5.809 1.00 91.75 99 MET A C 1
ATOM 735 O O . MET A 1 99 ? -2.839 0.630 -5.264 1.00 91.75 99 MET A O 1
ATOM 739 N N . SER A 1 100 ? -1.963 -1.431 -5.504 1.00 91.31 100 SER A N 1
ATOM 740 C CA . SER A 1 100 ? -2.849 -2.063 -4.514 1.00 91.31 100 SER A CA 1
ATOM 741 C C . SER A 1 100 ? -2.634 -1.489 -3.115 1.00 91.31 100 SER A C 1
ATOM 743 O O . SER A 1 100 ? -3.598 -1.125 -2.445 1.00 91.31 100 SER A O 1
ATOM 745 N N . TYR A 1 101 ? -1.377 -1.344 -2.685 1.00 88.56 101 TYR A N 1
ATOM 746 C CA . TYR A 1 101 ? -1.067 -0.791 -1.365 1.00 88.56 101 TYR A CA 1
ATOM 747 C C . TYR A 1 101 ? -1.309 0.719 -1.271 1.00 88.56 101 TYR A C 1
ATOM 749 O O . TYR A 1 101 ? -1.750 1.194 -0.225 1.00 88.56 101 TYR A O 1
ATOM 757 N N . GLY A 1 102 ? -1.123 1.473 -2.358 1.00 89.44 102 GLY A N 1
ATOM 758 C CA . GLY A 1 102 ? -1.547 2.874 -2.419 1.00 89.44 102 GLY A CA 1
ATOM 759 C C . GLY A 1 102 ? -3.062 3.018 -2.238 1.00 89.44 102 GLY A C 1
ATOM 760 O O . GLY A 1 102 ? -3.526 3.820 -1.426 1.00 89.44 102 GLY A O 1
ATOM 761 N N . ALA A 1 103 ? -3.846 2.177 -2.920 1.00 90.81 103 ALA A N 1
ATOM 762 C CA . ALA A 1 103 ? -5.299 2.141 -2.756 1.00 90.81 103 ALA A CA 1
ATOM 763 C C . ALA A 1 103 ? -5.718 1.709 -1.340 1.00 90.81 103 ALA A C 1
ATOM 765 O O . ALA A 1 103 ? -6.634 2.300 -0.769 1.00 90.81 103 ALA A O 1
ATOM 766 N N . PHE A 1 104 ? -5.020 0.739 -0.739 1.00 90.31 104 PHE A N 1
ATOM 767 C CA . PHE A 1 104 ? -5.247 0.323 0.646 1.00 90.31 104 PHE A CA 1
ATOM 768 C C . PHE A 1 104 ? -5.041 1.476 1.639 1.00 90.31 104 PHE A C 1
ATOM 770 O O . PHE A 1 104 ? -5.913 1.707 2.474 1.00 90.31 104 PHE A O 1
ATOM 777 N N . ASN A 1 105 ? -3.940 2.232 1.539 1.00 89.88 105 ASN A N 1
ATOM 778 C CA . ASN A 1 105 ? -3.665 3.361 2.440 1.00 89.88 105 ASN A CA 1
ATOM 779 C C . ASN A 1 105 ? -4.737 4.463 2.326 1.00 89.88 105 ASN A C 1
ATOM 781 O O . ASN A 1 105 ? -5.178 5.016 3.339 1.00 89.88 105 ASN A O 1
ATOM 785 N N . ILE A 1 106 ? -5.213 4.752 1.109 1.00 90.25 106 ILE A N 1
ATOM 786 C CA . ILE A 1 106 ? -6.307 5.712 0.878 1.00 90.25 106 ILE A CA 1
ATOM 787 C C . ILE A 1 106 ? -7.629 5.180 1.449 1.00 90.25 106 ILE A C 1
ATOM 789 O O . ILE A 1 106 ? -8.325 5.888 2.171 1.00 90.25 106 ILE A O 1
ATOM 793 N N . SER A 1 107 ? -7.967 3.918 1.182 1.00 89.75 107 SER A N 1
ATOM 794 C CA . SER A 1 107 ? -9.182 3.285 1.707 1.00 89.75 107 SER A CA 1
ATOM 795 C C . SER A 1 107 ? -9.181 3.232 3.241 1.00 89.75 107 SER A C 1
ATOM 797 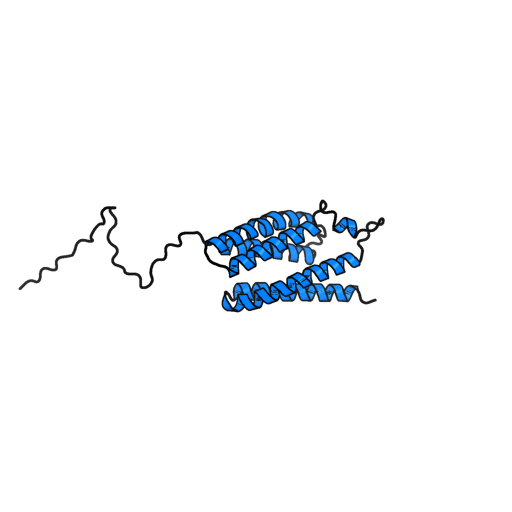O O . SER A 1 107 ? -10.179 3.561 3.877 1.00 89.75 107 SER A O 1
ATOM 799 N N . TYR A 1 108 ? -8.045 2.893 3.857 1.00 87.19 108 TYR A N 1
ATOM 800 C CA . TYR A 1 108 ? -7.908 2.837 5.312 1.00 87.19 108 TYR A CA 1
ATOM 801 C C . TYR A 1 108 ? -8.002 4.226 5.956 1.00 87.19 108 TYR A C 1
ATOM 803 O O . TYR A 1 108 ? -8.679 4.402 6.965 1.00 87.19 108 TYR A O 1
ATOM 811 N N . SER A 1 109 ? -7.380 5.245 5.362 1.00 86.94 109 SER A N 1
ATOM 812 C CA . SER A 1 109 ? -7.471 6.621 5.870 1.00 86.94 109 SER A CA 1
ATOM 813 C C . SER A 1 109 ? -8.877 7.218 5.751 1.00 86.94 109 SER A C 1
ATOM 815 O O . SER A 1 109 ? -9.285 7.969 6.637 1.00 86.94 109 SER A O 1
ATOM 817 N N . MET A 1 110 ? -9.654 6.834 4.732 1.00 86.31 110 MET A N 1
ATOM 818 C CA . MET A 1 110 ? -11.061 7.231 4.588 1.00 86.31 110 MET A CA 1
ATOM 819 C C . MET A 1 110 ? -11.942 6.756 5.748 1.00 86.31 110 MET A C 1
ATOM 821 O O . MET A 1 110 ? -12.867 7.470 6.131 1.00 86.31 110 MET A O 1
ATOM 825 N N . ILE A 1 111 ? -11.644 5.601 6.351 1.00 84.94 111 ILE A N 1
ATOM 826 C CA . ILE A 1 111 ? -12.376 5.088 7.521 1.00 84.94 111 ILE A CA 1
ATOM 827 C C . ILE A 1 111 ? -12.260 6.064 8.698 1.00 84.94 111 ILE A C 1
ATOM 829 O O . ILE A 1 111 ? -13.250 6.333 9.370 1.00 84.94 111 ILE A O 1
ATOM 833 N N . TYR A 1 112 ? -11.071 6.628 8.919 1.00 81.94 112 TYR A N 1
ATOM 834 C CA . TYR A 1 112 ? -10.792 7.524 10.046 1.00 81.94 112 TYR A CA 1
ATOM 835 C C . TYR A 1 112 ? -11.020 9.006 9.741 1.00 81.94 112 TYR A C 1
ATOM 837 O O . TYR A 1 112 ? -10.945 9.838 10.646 1.00 81.94 112 TYR A O 1
ATOM 845 N N . LEU A 1 113 ? -11.287 9.362 8.484 1.00 83.81 113 LEU A N 1
ATOM 846 C CA . LEU A 1 113 ? -11.535 10.742 8.092 1.00 83.81 113 LEU A CA 1
ATOM 847 C C . LEU A 1 113 ? -12.880 11.210 8.678 1.00 83.81 113 LEU A C 1
ATOM 849 O O . LEU A 1 113 ? -13.915 10.672 8.296 1.00 83.81 113 LEU A O 1
ATOM 853 N N . PRO A 1 114 ? -12.921 12.246 9.539 1.00 75.06 114 PRO A N 1
ATOM 854 C CA . PRO A 1 114 ? -14.168 12.677 10.181 1.00 75.06 114 PRO A CA 1
ATOM 855 C C . PRO A 1 114 ? -15.243 13.138 9.182 1.00 75.06 114 PRO A C 1
ATOM 857 O O . PRO A 1 114 ? -16.427 13.096 9.494 1.00 75.06 114 PRO A O 1
ATOM 860 N N . GLY A 1 115 ? -14.848 13.537 7.968 1.00 74.44 115 GLY A N 1
ATOM 861 C CA . GLY A 1 115 ? -15.770 13.904 6.889 1.00 74.44 115 GLY A CA 1
ATOM 862 C C . GLY A 1 115 ? -16.379 12.730 6.111 1.00 74.44 115 GLY A C 1
ATOM 863 O O . GLY A 1 115 ? -17.286 12.966 5.321 1.00 74.44 115 GLY A O 1
ATOM 864 N N . SER A 1 116 ? -15.913 11.487 6.293 1.00 78.44 116 SER A N 1
ATOM 865 C CA . SER A 1 116 ? -16.451 10.328 5.559 1.00 78.44 116 SER A CA 1
ATOM 866 C C . SER A 1 116 ? -17.763 9.796 6.141 1.00 78.44 116 SER A C 1
ATOM 868 O O . SER A 1 116 ? -18.499 9.100 5.449 1.00 78.44 116 SER A O 1
ATOM 870 N N . GLY A 1 117 ? -18.051 10.096 7.412 1.00 77.44 117 GLY A N 1
ATOM 871 C CA . GLY A 1 117 ? -19.244 9.614 8.113 1.00 77.44 117 GLY A CA 1
ATOM 872 C C . GLY A 1 117 ? -19.231 8.118 8.450 1.00 77.44 117 GLY A C 1
ATOM 873 O O . GLY A 1 117 ? -20.196 7.634 9.033 1.00 77.44 117 GLY A O 1
ATOM 874 N N . ILE A 1 118 ? -18.153 7.383 8.141 1.00 79.94 118 ILE A N 1
ATOM 875 C CA . ILE A 1 118 ? -18.084 5.931 8.369 1.00 79.94 118 ILE A CA 1
ATOM 876 C C . ILE A 1 118 ? -18.131 5.627 9.864 1.00 79.94 118 ILE A C 1
ATOM 878 O O . ILE A 1 118 ? -18.995 4.878 10.291 1.00 79.94 118 ILE A O 1
ATOM 882 N N . ILE A 1 119 ? -17.266 6.243 10.676 1.00 78.75 119 ILE A N 1
ATOM 883 C CA . ILE A 1 119 ? -17.285 6.034 12.136 1.00 78.75 119 ILE A CA 1
ATOM 884 C C . ILE A 1 119 ? -18.610 6.516 12.739 1.00 78.75 119 ILE A C 1
ATOM 886 O O . ILE A 1 119 ? -19.161 5.836 13.598 1.00 78.75 119 ILE A O 1
ATOM 890 N N . ALA A 1 120 ? -19.156 7.631 12.242 1.00 76.94 120 ALA A N 1
ATOM 891 C CA . ALA A 1 120 ? -20.424 8.185 12.717 1.00 76.94 120 ALA A CA 1
ATOM 892 C C . ALA A 1 120 ? -21.616 7.232 12.504 1.00 76.94 120 ALA A C 1
ATOM 894 O O . ALA A 1 120 ? -22.551 7.233 13.296 1.00 76.94 120 ALA A O 1
ATOM 895 N N . ALA A 1 121 ? -21.574 6.385 11.470 1.00 79.75 121 ALA A N 1
ATOM 896 C CA . ALA A 1 121 ? -22.599 5.369 11.232 1.00 79.75 121 ALA A CA 1
ATOM 897 C C . ALA A 1 121 ? -22.578 4.220 12.259 1.00 79.75 121 ALA A C 1
ATOM 899 O O . ALA A 1 121 ? -23.567 3.504 12.387 1.00 79.75 121 ALA A O 1
ATOM 900 N N . TYR A 1 122 ? -21.469 4.039 12.983 1.00 75.50 122 TYR A N 1
ATOM 901 C CA . TYR A 1 122 ? -21.302 2.993 13.999 1.00 75.50 122 TYR A CA 1
ATOM 902 C C . TYR A 1 122 ? -21.291 3.534 15.436 1.00 75.50 122 TYR A C 1
ATOM 904 O O . TYR A 1 122 ? -21.095 2.753 16.373 1.00 75.50 122 TYR A O 1
ATOM 912 N N . THR A 1 123 ? -21.473 4.844 15.621 1.00 75.25 123 THR A N 1
ATOM 913 C CA . THR A 1 123 ? -21.614 5.482 16.935 1.00 75.25 123 THR A CA 1
ATOM 914 C C . THR A 1 123 ? -23.085 5.648 17.280 1.00 75.25 123 THR A C 1
ATOM 916 O O . THR A 1 123 ? -23.832 6.244 16.509 1.00 75.25 123 THR A O 1
ATOM 919 N N . ASP A 1 124 ? -23.481 5.138 18.442 1.00 72.00 124 ASP A N 1
ATOM 920 C CA . ASP A 1 124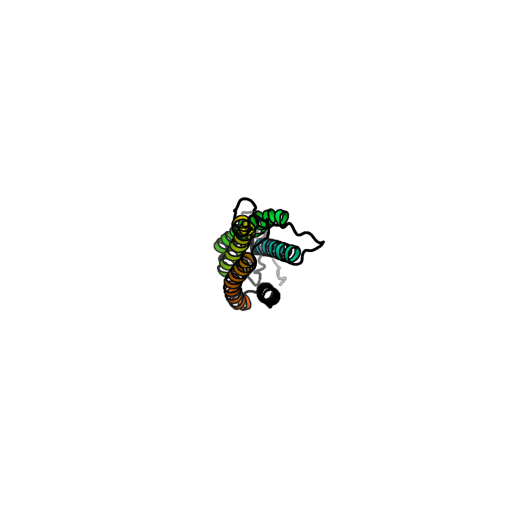 ? -24.834 5.306 18.977 1.00 72.00 124 ASP A CA 1
ATOM 921 C C . ASP A 1 124 ? -25.046 6.733 19.534 1.00 72.00 124 ASP A C 1
ATOM 923 O O . ASP A 1 124 ? -24.082 7.481 19.718 1.00 72.00 124 ASP A O 1
ATOM 927 N N . GLU A 1 125 ? -26.287 7.118 19.859 1.00 64.75 125 GLU A N 1
ATOM 928 C CA . GLU A 1 125 ? -26.636 8.453 20.401 1.00 64.75 125 GLU A CA 1
ATOM 929 C C . GLU A 1 125 ? -25.880 8.798 21.703 1.00 64.75 125 GLU A C 1
ATOM 931 O O . GLU A 1 125 ? -25.696 9.965 22.051 1.00 64.75 125 GLU A O 1
ATOM 936 N N . SER A 1 126 ? -25.389 7.774 22.404 1.00 64.62 126 SER A N 1
ATOM 937 C CA . SER A 1 126 ? -24.567 7.861 23.615 1.00 64.62 126 SER A CA 1
ATOM 938 C C . SER A 1 126 ? -23.075 8.136 23.354 1.00 64.62 126 SER A C 1
ATOM 940 O O . SER A 1 126 ? -22.304 8.296 24.300 1.00 64.62 126 SER A O 1
ATOM 942 N N . GLY A 1 127 ? -22.642 8.176 22.088 1.00 64.38 127 GLY A N 1
ATOM 943 C CA . GLY A 1 127 ? -21.235 8.300 21.696 1.00 64.38 127 GLY A CA 1
ATOM 944 C C . GLY A 1 127 ? -20.418 7.016 21.885 1.00 64.38 127 GLY A C 1
ATOM 945 O O . GLY A 1 127 ? -19.205 7.024 21.667 1.00 64.38 127 GLY A O 1
ATOM 946 N N . ALA A 1 128 ? -21.060 5.912 22.281 1.00 67.69 128 ALA A N 1
ATOM 947 C CA . ALA A 1 128 ? -20.433 4.603 22.369 1.00 67.69 128 ALA A CA 1
ATOM 948 C C . ALA A 1 128 ? -20.292 3.984 20.973 1.00 67.69 128 ALA A C 1
ATOM 950 O O . ALA A 1 128 ? -21.214 4.001 20.155 1.00 67.69 128 ALA A O 1
ATOM 951 N N . LEU A 1 129 ? -19.110 3.438 20.702 1.00 72.19 129 LEU A N 1
ATOM 952 C CA . LEU A 1 129 ? -18.787 2.821 19.426 1.00 72.19 129 LEU A CA 1
ATOM 953 C C . LEU A 1 129 ? -19.271 1.367 19.442 1.00 72.19 129 LEU A C 1
ATOM 955 O O . LEU A 1 129 ? -18.883 0.598 20.323 1.00 72.19 129 LEU A O 1
ATOM 959 N N . SER A 1 130 ? -20.144 1.005 18.502 1.00 74.31 130 SER A N 1
ATOM 960 C CA . SER A 1 130 ? -20.729 -0.338 18.453 1.00 74.31 130 SER A CA 1
ATOM 961 C C . SER A 1 130 ? -19.649 -1.417 18.257 1.00 74.31 130 SER A C 1
ATOM 963 O O . SER A 1 130 ? -18.685 -1.209 17.509 1.00 74.31 130 SER A O 1
ATOM 965 N N . PRO A 1 131 ? -19.797 -2.600 18.887 1.00 73.12 131 PRO A N 1
ATOM 966 C CA . PRO A 1 131 ? -18.873 -3.719 18.686 1.00 73.12 131 PRO A CA 1
ATOM 967 C C . PRO A 1 131 ? -18.830 -4.195 17.221 1.00 73.12 131 PRO A C 1
ATOM 969 O O . PRO A 1 131 ? -17.828 -4.767 16.783 1.00 73.12 131 PRO A O 1
ATOM 972 N N . ASP A 1 132 ? -19.866 -3.890 16.438 1.00 76.06 132 ASP A N 1
ATOM 973 C CA . ASP A 1 132 ? -19.969 -4.207 15.011 1.00 76.06 132 ASP A CA 1
ATOM 974 C C . ASP A 1 132 ? -18.902 -3.497 14.165 1.00 76.06 132 ASP A C 1
ATOM 976 O O . ASP A 1 132 ? -18.415 -4.066 13.186 1.00 76.06 132 ASP A O 1
ATOM 980 N N . PHE A 1 133 ? -18.449 -2.301 14.564 1.00 79.88 133 PHE A N 1
ATOM 981 C CA . PHE A 1 133 ? -17.373 -1.597 13.859 1.00 79.88 133 PHE A CA 1
ATOM 982 C C . PHE A 1 133 ? -16.070 -2.400 13.858 1.00 79.88 133 PHE A C 1
ATOM 984 O O . PHE A 1 133 ? -15.411 -2.535 12.827 1.00 79.88 133 PHE A O 1
ATOM 991 N N . GLN A 1 134 ? -15.699 -2.974 15.006 1.00 75.25 134 GLN A N 1
ATOM 992 C CA . GLN A 1 134 ? -14.472 -3.764 15.121 1.00 75.25 134 GLN A CA 1
ATOM 993 C C . GLN A 1 134 ? -14.548 -5.032 14.265 1.00 75.25 134 GLN A C 1
ATOM 995 O O . GLN A 1 134 ? -13.557 -5.419 13.643 1.00 75.25 134 GLN A O 1
ATOM 1000 N N . GLN A 1 135 ? -15.731 -5.647 14.172 1.00 77.81 135 GLN A N 1
ATOM 1001 C CA . GLN A 1 135 ? -15.956 -6.796 13.297 1.00 77.81 135 GLN A CA 1
ATOM 1002 C C . GLN A 1 135 ? -15.888 -6.413 11.813 1.00 77.81 135 GLN A C 1
ATOM 1004 O O . GLN A 1 135 ? -15.260 -7.125 11.028 1.00 77.81 135 GLN A O 1
ATOM 1009 N N . ALA A 1 136 ? -16.464 -5.272 11.423 1.00 83.50 136 ALA A N 1
ATOM 1010 C CA . ALA A 1 136 ? -16.401 -4.767 10.054 1.00 83.50 136 ALA A CA 1
ATOM 1011 C C . ALA A 1 136 ? -14.956 -4.478 9.612 1.00 83.50 136 ALA A C 1
ATOM 1013 O O . ALA A 1 136 ? -14.543 -4.901 8.530 1.00 83.50 136 ALA A O 1
AT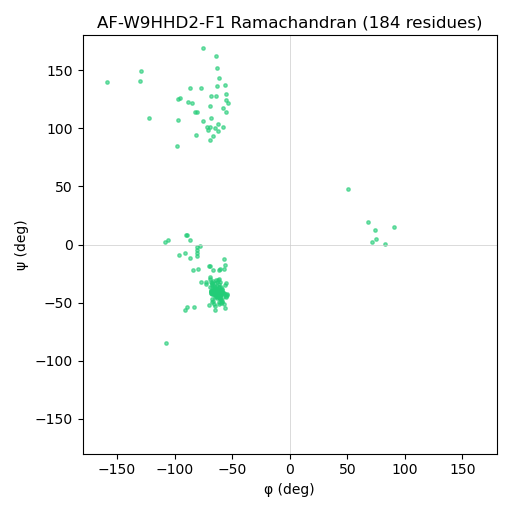OM 1014 N N . ILE A 1 137 ? -14.155 -3.838 10.472 1.00 83.06 137 ILE A N 1
ATOM 1015 C CA . ILE A 1 137 ? -12.727 -3.599 10.215 1.00 83.06 137 ILE A CA 1
ATOM 1016 C C . ILE A 1 137 ? -11.950 -4.916 10.132 1.00 83.06 137 ILE A C 1
ATOM 1018 O O . ILE A 1 137 ? -11.104 -5.070 9.252 1.00 83.06 137 ILE A O 1
ATOM 1022 N N . ALA A 1 138 ? -12.258 -5.898 10.984 1.00 79.62 138 ALA A N 1
ATOM 1023 C CA . ALA A 1 138 ? -11.627 -7.213 10.912 1.00 79.62 138 ALA A CA 1
ATOM 1024 C C . ALA A 1 138 ? -11.934 -7.933 9.586 1.00 79.62 138 ALA A C 1
ATOM 1026 O O . ALA A 1 138 ? -11.026 -8.508 8.987 1.00 79.62 138 ALA A O 1
ATOM 1027 N N . MET A 1 139 ? -13.176 -7.873 9.092 1.00 81.69 139 MET A N 1
ATOM 1028 C CA . MET A 1 139 ? -13.550 -8.434 7.784 1.00 81.69 139 MET A CA 1
ATOM 1029 C C . MET A 1 139 ? -12.863 -7.705 6.623 1.00 81.69 139 MET A C 1
ATOM 1031 O O . MET A 1 139 ? -12.365 -8.354 5.702 1.00 81.69 139 MET A O 1
ATOM 1035 N N . TYR A 1 140 ? -12.779 -6.373 6.689 1.00 86.50 140 TYR A N 1
ATOM 1036 C CA . TYR A 1 140 ? -12.025 -5.565 5.729 1.00 86.50 140 TYR A CA 1
ATOM 1037 C C . TYR A 1 140 ? -10.555 -6.004 5.669 1.00 86.50 140 TYR A C 1
ATOM 1039 O O . TYR A 1 140 ? -10.047 -6.320 4.595 1.00 86.50 140 TYR A O 1
ATOM 1047 N N . LEU A 1 141 ? -9.883 -6.097 6.820 1.00 83.19 141 LEU A N 1
ATOM 1048 C CA . LEU A 1 141 ? -8.484 -6.522 6.910 1.00 83.19 141 LEU A CA 1
ATOM 1049 C C . LEU A 1 141 ? -8.274 -7.970 6.435 1.00 83.19 141 LEU A C 1
ATOM 1051 O O . LEU A 1 141 ? -7.241 -8.266 5.840 1.00 83.19 141 LEU A O 1
ATOM 1055 N N . TRP A 1 142 ? -9.258 -8.854 6.618 1.00 82.25 142 TRP A N 1
ATOM 1056 C CA . TRP A 1 142 ? -9.225 -10.224 6.094 1.00 82.25 142 TRP A CA 1
ATOM 1057 C C . TRP A 1 142 ? -9.280 -10.305 4.569 1.00 82.25 142 TRP A C 1
ATOM 1059 O O . TRP A 1 142 ? -8.580 -11.123 3.972 1.00 82.25 142 TRP A O 1
ATOM 1069 N N . ALA A 1 143 ? -10.086 -9.464 3.920 1.00 86.06 143 ALA A N 1
ATOM 1070 C CA . ALA A 1 143 ? -10.109 -9.399 2.461 1.00 86.06 143 ALA A CA 1
ATOM 1071 C C . ALA A 1 143 ? -8.739 -8.968 1.909 1.00 86.06 143 ALA A C 1
ATOM 1073 O O . ALA A 1 143 ? -8.243 -9.543 0.939 1.00 86.06 143 ALA A O 1
ATOM 1074 N N . TRP A 1 144 ? -8.094 -8.007 2.578 1.00 84.50 144 TRP A N 1
ATOM 1075 C CA . TRP A 1 144 ? -6.744 -7.565 2.229 1.00 84.50 144 TRP A CA 1
ATOM 1076 C C . TRP A 1 144 ? -5.674 -8.613 2.529 1.00 84.50 144 TRP A C 1
ATOM 1078 O O . TRP A 1 144 ? -4.782 -8.790 1.708 1.00 84.50 144 TRP A O 1
ATOM 1088 N N . PHE A 1 145 ? -5.801 -9.371 3.619 1.00 80.62 145 PHE A N 1
ATOM 1089 C CA . PHE A 1 145 ? -4.911 -10.492 3.932 1.00 80.62 145 PHE A CA 1
ATOM 1090 C C . PHE A 1 145 ? -4.846 -11.518 2.792 1.00 80.62 145 PHE A C 1
ATOM 1092 O O . PHE A 1 145 ? -3.762 -11.926 2.390 1.00 80.62 145 PHE A O 1
ATOM 1099 N N . ILE A 1 146 ? -5.988 -11.891 2.202 1.00 83.50 146 ILE A N 1
ATOM 1100 C CA . ILE A 1 146 ? -6.014 -12.836 1.070 1.00 83.50 146 ILE A CA 1
ATOM 1101 C C . ILE A 1 146 ? -5.210 -12.290 -0.120 1.00 83.50 146 ILE A C 1
ATOM 1103 O O . ILE A 1 146 ? -4.445 -13.028 -0.742 1.00 83.50 146 ILE A O 1
ATOM 1107 N N . LEU A 1 147 ? -5.357 -10.997 -0.426 1.00 85.19 147 LEU A N 1
ATOM 1108 C CA . LEU A 1 147 ? -4.581 -10.346 -1.483 1.00 85.19 147 LEU A CA 1
ATOM 1109 C C . LEU A 1 147 ? -3.086 -10.308 -1.150 1.00 85.19 147 LEU A C 1
ATOM 1111 O O . LEU A 1 147 ? -2.264 -10.598 -2.019 1.00 85.19 147 LEU A O 1
ATOM 1115 N N . THR A 1 148 ? -2.730 -9.994 0.096 1.00 84.44 148 THR A N 1
ATOM 1116 C CA . THR A 1 148 ? -1.340 -9.976 0.563 1.00 84.44 148 THR A CA 1
ATOM 1117 C C . THR A 1 148 ? -0.701 -11.351 0.425 1.00 84.44 148 THR A C 1
ATOM 1119 O O . THR A 1 148 ? 0.350 -11.428 -0.197 1.00 84.44 148 THR A O 1
ATOM 1122 N N . VAL A 1 149 ? -1.366 -12.438 0.830 1.00 82.12 149 VAL A N 1
ATOM 1123 C CA . VAL A 1 149 ? -0.862 -13.815 0.666 1.00 82.12 149 VAL A CA 1
ATOM 1124 C C . VAL A 1 149 ? -0.568 -14.153 -0.802 1.00 82.12 149 VAL A C 1
ATOM 1126 O O . VAL A 1 149 ? 0.467 -14.751 -1.110 1.00 82.12 149 VAL A O 1
ATOM 1129 N N . ILE A 1 150 ? -1.442 -13.749 -1.731 1.00 85.94 150 ILE A N 1
ATOM 1130 C CA . ILE A 1 150 ? -1.215 -13.944 -3.174 1.00 85.94 150 ILE A CA 1
ATOM 1131 C C . ILE A 1 150 ? 0.044 -13.187 -3.620 1.00 85.94 150 ILE A C 1
ATOM 1133 O O . ILE A 1 150 ? 0.891 -13.745 -4.327 1.00 85.94 150 ILE A O 1
ATOM 1137 N N . TYR A 1 151 ? 0.202 -11.937 -3.179 1.00 83.75 151 TYR A N 1
ATOM 1138 C CA . TYR A 1 151 ? 1.399 -11.151 -3.463 1.00 83.75 151 TYR A CA 1
ATOM 1139 C C . TYR A 1 151 ? 2.652 -11.719 -2.798 1.00 83.75 151 TYR A C 1
ATOM 1141 O O . TYR A 1 151 ? 3.706 -11.691 -3.427 1.00 83.75 151 TYR A O 1
ATOM 1149 N N . THR A 1 152 ? 2.554 -12.287 -1.595 1.00 80.06 152 THR A N 1
ATOM 1150 C CA . THR A 1 152 ? 3.661 -12.935 -0.885 1.00 80.06 152 THR A CA 1
ATOM 1151 C C . THR A 1 152 ? 4.223 -14.081 -1.719 1.00 80.06 152 THR A C 1
ATOM 1153 O O . THR A 1 152 ? 5.426 -14.130 -1.959 1.00 80.06 152 THR A O 1
ATOM 1156 N N . VAL A 1 153 ? 3.364 -14.960 -2.248 1.00 80.56 153 VAL A N 1
ATOM 1157 C CA . VAL A 1 153 ? 3.790 -16.079 -3.109 1.00 80.56 153 VAL A CA 1
ATOM 1158 C C . VAL A 1 153 ? 4.460 -15.576 -4.392 1.00 80.56 153 VAL A C 1
ATOM 1160 O O . VAL A 1 153 ? 5.494 -16.107 -4.801 1.00 80.56 153 VAL A O 1
ATOM 1163 N N . ALA A 1 154 ? 3.915 -14.527 -5.011 1.00 80.44 154 ALA A N 1
ATOM 1164 C CA . ALA A 1 154 ? 4.515 -13.911 -6.193 1.00 80.44 154 ALA A CA 1
ATOM 1165 C C . ALA A 1 154 ? 5.859 -13.210 -5.885 1.00 80.44 154 ALA A C 1
ATOM 1167 O O . ALA A 1 154 ? 6.775 -13.235 -6.712 1.00 80.44 154 ALA A O 1
ATOM 1168 N N . ALA A 1 155 ? 6.009 -12.638 -4.686 1.00 78.69 155 ALA A N 1
ATOM 1169 C CA . ALA A 1 155 ? 7.197 -11.908 -4.255 1.00 78.69 155 ALA A CA 1
ATOM 1170 C C . ALA A 1 155 ? 8.422 -12.808 -4.050 1.00 78.69 155 ALA A C 1
ATOM 1172 O O . ALA A 1 155 ? 9.535 -12.339 -4.303 1.00 78.69 155 ALA A O 1
ATOM 1173 N N . VAL A 1 156 ? 8.241 -14.087 -3.676 1.00 74.25 156 VAL A N 1
ATOM 1174 C CA . VAL A 1 156 ? 9.348 -15.037 -3.399 1.00 74.25 156 VAL A CA 1
ATOM 1175 C C . VAL A 1 156 ? 10.314 -15.147 -4.580 1.00 74.25 156 VAL A C 1
ATOM 1177 O O . VAL A 1 156 ? 11.520 -15.305 -4.399 1.00 74.25 156 VAL A O 1
ATOM 1180 N N . ARG A 1 157 ? 9.799 -15.021 -5.808 1.00 72.50 157 ARG A N 1
ATOM 1181 C CA . ARG A 1 157 ? 10.611 -15.050 -7.032 1.00 72.50 157 ARG A CA 1
ATOM 1182 C C . ARG A 1 157 ? 11.236 -13.691 -7.376 1.00 72.50 157 ARG A C 1
ATOM 1184 O O . ARG A 1 157 ? 12.214 -13.653 -8.117 1.00 72.50 157 ARG A O 1
ATOM 1191 N N . SER A 1 158 ? 10.671 -12.593 -6.875 1.00 69.12 158 SER A N 1
ATOM 1192 C CA . SER A 1 158 ? 11.075 -11.225 -7.214 1.00 69.12 158 SER A CA 1
ATOM 1193 C C . SER A 1 158 ? 12.142 -10.682 -6.263 1.00 69.12 158 SER A C 1
ATOM 1195 O O . SER A 1 158 ? 13.202 -10.255 -6.715 1.00 69.12 158 SER A O 1
ATOM 1197 N N . SER A 1 159 ? 11.881 -10.660 -4.950 1.00 71.94 159 SER A N 1
ATOM 1198 C CA . SER A 1 159 ? 12.870 -10.239 -3.953 1.00 71.94 159 SER A CA 1
ATOM 1199 C C . SER A 1 159 ? 12.548 -10.771 -2.555 1.00 71.94 159 SER A C 1
ATOM 1201 O O . SER A 1 159 ? 11.404 -10.766 -2.095 1.00 71.94 159 SER A O 1
ATOM 1203 N N . TRP A 1 160 ? 13.594 -11.199 -1.844 1.00 69.31 160 TRP A N 1
ATOM 1204 C CA . TRP A 1 160 ? 13.474 -11.692 -0.471 1.00 69.31 160 TRP A CA 1
ATOM 1205 C C . TRP A 1 160 ? 13.018 -10.605 0.507 1.00 69.31 160 TRP A C 1
ATOM 1207 O O . TRP A 1 160 ? 12.273 -10.903 1.430 1.00 69.31 160 TRP A O 1
ATOM 1217 N N . VAL A 1 161 ? 13.403 -9.346 0.276 1.00 73.75 161 VAL A N 1
ATOM 1218 C CA . VAL A 1 161 ? 12.994 -8.212 1.122 1.00 73.75 161 VAL A CA 1
ATOM 1219 C C . VAL A 1 161 ? 11.486 -7.971 1.023 1.00 73.75 161 VAL A C 1
ATOM 1221 O O . VAL A 1 161 ? 10.814 -7.988 2.046 1.00 73.75 161 VAL A O 1
ATOM 1224 N N . LEU A 1 162 ? 10.931 -7.865 -0.194 1.00 71.31 162 LEU A N 1
ATOM 1225 C CA . LEU A 1 162 ? 9.481 -7.703 -0.374 1.00 71.31 162 LEU A CA 1
ATOM 1226 C C . LEU A 1 162 ? 8.708 -8.903 0.175 1.00 71.31 162 LEU A C 1
ATOM 1228 O O . LEU A 1 162 ? 7.638 -8.739 0.744 1.00 71.31 162 LEU A O 1
ATOM 1232 N N . SER A 1 163 ? 9.256 -10.109 0.026 1.00 71.94 163 SER A N 1
ATOM 1233 C CA . SER A 1 163 ? 8.627 -11.319 0.561 1.00 71.94 163 SER A CA 1
ATOM 1234 C C . SER A 1 163 ? 8.543 -11.293 2.086 1.00 71.94 163 SER A C 1
ATOM 1236 O O . SER A 1 163 ? 7.509 -11.642 2.644 1.00 71.94 163 SER A O 1
ATOM 1238 N N . LEU A 1 164 ? 9.611 -10.863 2.765 1.00 77.19 164 LEU A N 1
ATOM 1239 C CA . LEU A 1 164 ? 9.629 -10.740 4.223 1.00 77.19 164 LEU A CA 1
ATOM 1240 C C . LEU A 1 164 ? 8.699 -9.627 4.719 1.00 77.19 164 LEU A C 1
ATOM 1242 O O . LEU A 1 164 ? 7.994 -9.841 5.702 1.00 77.19 164 LEU A O 1
ATOM 1246 N N . ASP A 1 165 ? 8.652 -8.485 4.030 1.00 77.50 165 ASP A N 1
ATOM 1247 C CA . ASP A 1 165 ? 7.745 -7.382 4.373 1.00 77.50 165 ASP A CA 1
ATOM 1248 C C . ASP A 1 165 ? 6.273 -7.818 4.291 1.00 77.50 165 ASP A C 1
ATOM 1250 O O . ASP A 1 165 ? 5.477 -7.542 5.191 1.00 77.50 165 ASP A O 1
ATOM 1254 N N . LEU A 1 166 ? 5.913 -8.551 3.234 1.00 76.56 166 LEU A N 1
ATOM 1255 C CA . LEU A 1 166 ? 4.560 -9.074 3.046 1.00 76.56 166 LEU A CA 1
ATOM 1256 C C . LEU A 1 166 ? 4.214 -10.168 4.065 1.00 76.56 166 LEU A C 1
ATOM 1258 O O . LEU A 1 166 ? 3.127 -10.142 4.636 1.00 76.56 166 LEU A O 1
ATOM 1262 N N . LEU A 1 167 ? 5.157 -11.060 4.386 1.00 77.69 167 LEU A N 1
ATOM 1263 C CA . LEU A 1 167 ? 4.980 -12.052 5.454 1.00 77.69 167 LEU A CA 1
ATOM 1264 C C . LEU A 1 167 ? 4.778 -11.400 6.828 1.00 77.69 167 LEU A C 1
ATOM 1266 O O . LEU A 1 167 ? 3.964 -11.867 7.625 1.00 77.69 167 LEU A O 1
ATOM 1270 N N . ALA A 1 168 ? 5.505 -10.323 7.127 1.00 80.12 168 ALA A N 1
ATOM 1271 C CA . ALA A 1 168 ? 5.327 -9.586 8.374 1.00 80.12 168 ALA A CA 1
ATOM 1272 C C . ALA A 1 168 ? 3.924 -8.962 8.463 1.00 80.12 168 ALA A C 1
ATOM 1274 O O . ALA A 1 168 ? 3.296 -8.988 9.525 1.00 80.12 168 ALA A O 1
ATOM 1275 N N . LEU A 1 169 ? 3.402 -8.460 7.340 1.00 75.94 169 LEU A N 1
ATOM 1276 C CA . LEU A 1 169 ? 2.022 -7.989 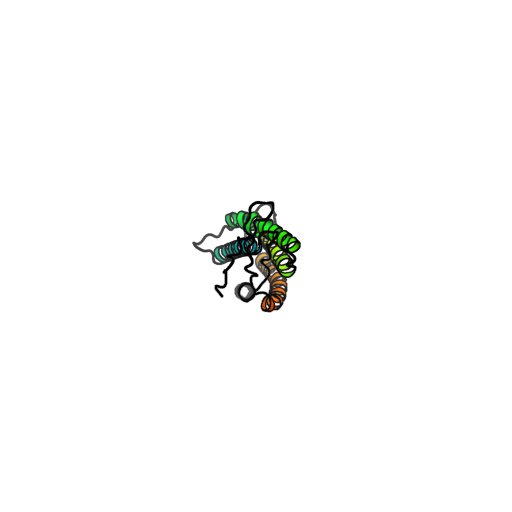7.233 1.00 75.94 169 LEU A CA 1
ATOM 1277 C C . LEU A 1 169 ? 1.004 -9.110 7.435 1.00 75.94 169 LEU A C 1
ATOM 1279 O O . LEU A 1 169 ? 0.061 -8.929 8.205 1.00 75.94 169 LEU A O 1
ATOM 1283 N N . ASP A 1 170 ? 1.227 -10.273 6.825 1.00 78.25 170 ASP A N 1
ATOM 1284 C CA . ASP A 1 170 ? 0.367 -11.448 6.985 1.00 78.25 170 ASP A CA 1
ATOM 1285 C C . ASP A 1 170 ? 0.233 -11.846 8.470 1.00 78.25 170 ASP A C 1
ATOM 1287 O O . ASP A 1 170 ? -0.875 -12.090 8.965 1.00 78.25 170 ASP A O 1
ATOM 1291 N N . ILE A 1 171 ? 1.342 -11.823 9.220 1.00 80.31 171 ILE A N 1
ATOM 1292 C CA . ILE A 1 171 ? 1.365 -12.093 10.670 1.00 80.31 171 ILE A CA 1
ATOM 1293 C C . ILE A 1 171 ? 0.613 -11.005 11.453 1.00 80.31 171 ILE A C 1
ATOM 1295 O O . ILE A 1 171 ? -0.131 -11.301 12.392 1.00 80.31 171 ILE A O 1
ATOM 1299 N N . CYS A 1 172 ? 0.786 -9.736 11.081 1.00 74.25 172 CYS A N 1
ATOM 1300 C CA . CYS A 1 172 ? 0.134 -8.613 11.755 1.00 74.25 172 CYS A CA 1
ATOM 1301 C C . CYS A 1 172 ? -1.398 -8.679 11.610 1.00 74.25 172 CYS A C 1
ATOM 1303 O O . CYS A 1 172 ? -2.133 -8.496 12.587 1.00 74.25 172 CYS A O 1
ATOM 1305 N N . LEU A 1 173 ? -1.879 -9.013 10.409 1.00 74.69 173 LEU A N 1
ATOM 1306 C CA . LEU A 1 173 ? -3.304 -9.132 10.099 1.00 74.69 173 LEU A CA 1
ATOM 1307 C C . LEU A 1 173 ? -3.951 -10.325 10.820 1.00 74.69 173 LEU A C 1
ATOM 1309 O O . LEU A 1 173 ? -5.035 -10.181 11.391 1.00 74.69 173 LEU A O 1
ATOM 1313 N N . THR A 1 174 ? -3.272 -11.477 10.882 1.00 75.69 174 THR A N 1
ATOM 1314 C CA . THR A 1 174 ? -3.765 -12.632 11.658 1.00 75.69 174 THR A CA 1
ATOM 1315 C C . THR A 1 174 ? -3.806 -12.332 13.157 1.00 75.69 174 THR A C 1
ATOM 1317 O O . THR A 1 174 ? -4.783 -12.671 13.826 1.00 75.69 174 THR A O 1
ATOM 1320 N N . CYS A 1 175 ? -2.805 -11.624 13.689 1.00 75.19 175 CYS A N 1
ATOM 1321 C CA . CYS A 1 175 ? -2.791 -11.198 15.088 1.00 75.19 175 CYS A CA 1
ATOM 1322 C C . CYS A 1 175 ? -3.958 -10.251 15.425 1.00 75.19 175 CYS A C 1
ATOM 1324 O O . CYS A 1 175 ? -4.651 -10.461 16.424 1.00 75.19 175 CYS A O 1
ATOM 1326 N N . CYS A 1 176 ? -4.242 -9.262 14.565 1.00 68.62 176 CYS A N 1
ATOM 1327 C CA . CYS A 1 176 ? -5.386 -8.358 14.739 1.00 68.62 176 CYS A CA 1
ATOM 1328 C C . CYS A 1 176 ? -6.720 -9.115 14.782 1.00 68.62 176 CYS A C 1
ATOM 1330 O O . CYS A 1 176 ? -7.593 -8.800 15.593 1.00 68.62 176 CYS A O 1
ATOM 1332 N N . TRP A 1 177 ? -6.872 -10.156 13.962 1.00 68.56 177 TRP A N 1
ATOM 1333 C CA . TRP A 1 177 ? -8.060 -11.004 14.009 1.00 68.56 177 TRP A CA 1
ATOM 1334 C C . TRP A 1 177 ? -8.164 -11.813 15.308 1.00 68.56 177 TRP A C 1
ATOM 1336 O O . TRP A 1 177 ? -9.239 -11.889 15.910 1.00 68.56 177 TRP A O 1
ATOM 1346 N N . GLN A 1 178 ? -7.051 -12.383 15.780 1.00 71.06 178 GLN A N 1
ATOM 1347 C CA . GLN A 1 178 ? -7.004 -13.086 17.064 1.00 71.06 178 GLN A CA 1
ATOM 1348 C C . GLN A 1 178 ? -7.431 -12.167 18.217 1.00 71.06 178 GLN A C 1
ATOM 1350 O O . GLN A 1 178 ? -8.189 -12.590 19.091 1.00 71.06 178 GLN A O 1
ATOM 1355 N N . TYR A 1 179 ? -6.970 -10.915 18.195 1.00 65.56 179 TYR A N 1
ATOM 1356 C CA . TYR A 1 179 ? -7.293 -9.908 19.201 1.00 65.56 179 TYR A CA 1
ATOM 1357 C C . TYR A 1 179 ? -8.786 -9.547 19.197 1.00 65.56 179 TYR A C 1
ATOM 1359 O O . TYR A 1 179 ? -9.426 -9.571 20.251 1.00 65.56 179 TYR A O 1
ATOM 1367 N N . GLY A 1 180 ? -9.372 -9.330 18.013 1.00 61.69 180 GLY A N 1
ATOM 1368 C CA . GLY A 1 180 ? -10.815 -9.108 17.865 1.00 61.69 180 GLY A CA 1
ATOM 1369 C C . GLY A 1 180 ? -11.651 -10.288 18.376 1.00 61.69 180 GLY A C 1
ATOM 1370 O O . GLY A 1 180 ? -12.672 -10.099 19.030 1.00 61.69 180 GLY A O 1
ATOM 1371 N N . LYS A 1 181 ? -11.180 -11.526 18.179 1.00 61.25 181 LYS A N 1
ATOM 1372 C CA . LYS A 1 181 ? -11.848 -12.730 18.698 1.00 61.25 181 LYS A CA 1
ATOM 1373 C C . LYS A 1 181 ? -11.777 -12.858 20.226 1.00 61.25 181 LYS A C 1
ATOM 1375 O O . LYS A 1 181 ? -12.647 -13.497 20.813 1.00 61.25 181 LYS A O 1
ATOM 1380 N N . GLN A 1 182 ? -10.744 -12.316 20.873 1.00 59.38 182 GLN A N 1
ATOM 1381 C CA . GLN A 1 182 ? -10.573 -12.399 22.330 1.00 59.38 182 GLN A CA 1
ATOM 1382 C C . GLN A 1 182 ? -11.480 -11.429 23.096 1.00 59.38 182 GLN A C 1
ATOM 1384 O O . GLN A 1 182 ? -11.958 -11.797 24.161 1.00 59.38 182 GLN A O 1
ATOM 1389 N N . HIS A 1 183 ? -11.785 -10.256 22.536 1.00 53.62 183 HIS A N 1
ATOM 1390 C CA . HIS A 1 183 ? -12.721 -9.2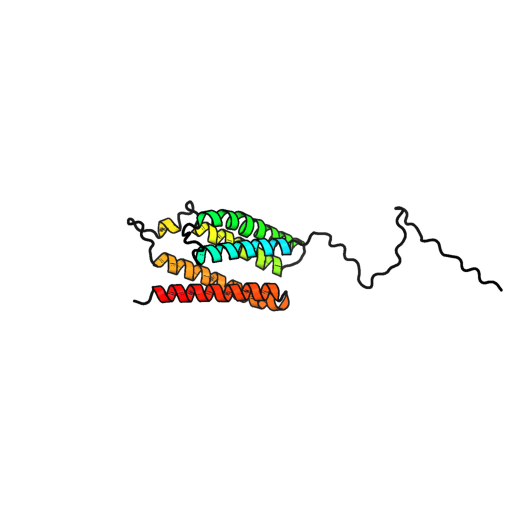89 23.134 1.00 53.62 183 HIS A CA 1
ATOM 1391 C C . HIS A 1 183 ? -14.207 -9.626 22.891 1.00 53.62 183 HIS A C 1
ATOM 1393 O O . HIS A 1 183 ? -15.084 -8.931 23.390 1.00 53.62 183 HIS A O 1
ATOM 1399 N N . LEU A 1 184 ? -14.492 -10.703 22.148 1.00 50.72 184 LEU A N 1
ATOM 1400 C CA . LEU A 1 184 ? -15.841 -11.218 21.871 1.00 50.72 184 LEU A CA 1
ATOM 1401 C C . LEU A 1 184 ? -16.174 -12.500 22.652 1.00 50.72 184 LEU A C 1
ATOM 1403 O O . LEU A 1 184 ? -17.232 -13.091 22.431 1.00 50.72 184 LEU A O 1
ATOM 1407 N N . ARG A 1 185 ? -15.282 -12.976 23.532 1.00 38.22 185 ARG A N 1
ATOM 1408 C CA . ARG A 1 185 ? -15.615 -14.080 24.441 1.00 38.22 185 ARG A CA 1
ATOM 1409 C C . ARG A 1 185 ? -16.232 -13.493 25.716 1.00 38.22 185 ARG A C 1
ATOM 1411 O O . ARG A 1 185 ? -15.578 -12.639 26.310 1.00 38.22 185 ARG A O 1
ATOM 1418 N N . PRO A 1 186 ? -17.460 -13.901 26.085 1.00 48.97 186 PRO A N 1
ATOM 1419 C CA . PRO A 1 186 ? -18.099 -13.473 27.327 1.00 48.97 186 PRO A CA 1
ATOM 1420 C C . PRO A 1 186 ? -17.323 -13.935 28.564 1.00 48.97 186 PRO A C 1
ATOM 1422 O O . PRO A 1 186 ? -16.593 -14.953 28.464 1.00 48.97 186 PRO A O 1
#

Foldseek 3Di:
DDDDPPPDDQDAPPVRDGDPPPPPPDPPPPQPDDQLLVQLVVLQVLLVVLVVCCVVCPVVDVQSLVSLVSLLPRQAPSLQVSLVVCVVSPNPLSNVVSNVRNVVSNVVSLCRPPVNCNQVVQADPVRDGHLVVLVVVLVVLVVVLVVLVVSLVVCVVPDPVSNVVSVVSNVVSVVSNVVSVVVPDD

Sequence (186 aa):
MSSGESKLRPCTTAGGHVEDRGQPALPVVHRHFANPSPLGLLSFATGIFLISSFGVHARGIQTPNVMIAVLIFFGGICQYIVGIMEFITGNTFGTAVFMSYGAFNISYSMIYLPGSGIIAAYTDESGALSPDFQQAIAMYLWAWFILTVIYTVAAVRSSWVLSLDLLALDICLTCCWQYGKQHLRP

InterPro domains:
  IPR000791 Acetate transporter GPR1/Ato2/SatP-like [PF01184] (25-175)
  IPR051633 Acetate Uptake Transporter [PTHR31123] (14-175)

Mean predicted aligned error: 12.6 Å

Nearest PDB structures (foldseek):
  5ys3-assembly1_A  TM=8.517E-01  e=4.062E-05  Citrobacter koseri ATCC BAA-895
  2elb-assembly1_A-2  TM=2.649E-01  e=7.758E+00  Homo sapiens
  3zx6-assembly1_A  TM=2.215E-01  e=9.453E+00  Archaeoglobus fulgidus DSM 4304

pLDDT: mean 76.23, std 12.28, range [38.22, 93.0]